Protein AF-A0AAW7JNX8-F1 (afdb_monomer)

Secondary structure (DSSP, 8-state):
----------SSSSTTSSS--TT----SS--TT-B--HHHHHHHHHHHHHTTT-EEEE-S----SS--BHHHHHHHHHHHHHHHHHHHTTSEEEE----------SS--EEEEEEEEEEEEEEETTTEEEEEEEEEEEEEETTTTEEEEEEEEEEEEEEEESEEEEEEEEEEEEEEEETTEEEEEEEEEEEEEEEEE-TTT--EEEEEEEEEEEEEEE--

pLDDT: mean 78.1, std 19.03, range [31.61, 97.5]

Structure (mmCIF, N/CA/C/O backbone):
data_AF-A0AAW7JNX8-F1
#
_entry.id   AF-A0AAW7JNX8-F1
#
loop_
_atom_site.group_PDB
_atom_site.id
_atom_site.type_symbol
_atom_site.label_atom_id
_atom_site.label_alt_id
_atom_site.label_comp_id
_atom_site.label_asym_id
_atom_site.label_entity_id
_atom_site.label_seq_id
_atom_site.pdbx_PDB_ins_code
_atom_site.Cartn_x
_atom_site.Cartn_y
_atom_site.Cartn_z
_atom_site.occupancy
_atom_site.B_iso_or_equiv
_atom_site.auth_seq_id
_atom_site.auth_comp_id
_atom_site.auth_asym_id
_atom_site.auth_atom_id
_atom_site.pdbx_PDB_model_num
ATOM 1 N N . MET A 1 1 ? -28.116 1.506 -47.264 1.00 37.03 1 MET A N 1
ATOM 2 C CA . MET A 1 1 ? -27.759 0.153 -46.790 1.00 37.03 1 MET A CA 1
ATOM 3 C C . MET A 1 1 ? -27.432 0.252 -45.305 1.00 37.03 1 MET A C 1
ATOM 5 O O . MET A 1 1 ? -26.468 0.904 -44.935 1.00 37.03 1 MET A O 1
ATOM 9 N N . MET A 1 2 ? -28.329 -0.255 -44.459 1.00 32.03 2 MET A N 1
ATOM 10 C CA . MET A 1 2 ? -28.175 -0.306 -43.003 1.00 32.03 2 MET A CA 1
ATOM 11 C C . MET A 1 2 ? -27.232 -1.449 -42.615 1.00 32.03 2 MET A C 1
ATOM 13 O O . MET A 1 2 ? -27.409 -2.562 -43.100 1.00 32.03 2 MET A O 1
ATOM 17 N N . LYS A 1 3 ? -26.372 -1.218 -41.622 1.00 31.61 3 LYS A N 1
ATOM 18 C CA . LYS A 1 3 ? -26.442 -1.967 -40.360 1.00 31.61 3 LYS A CA 1
ATOM 19 C C . LYS A 1 3 ? -25.817 -1.143 -39.239 1.00 31.61 3 LYS A C 1
ATOM 21 O O . LYS A 1 3 ? -24.637 -0.823 -39.246 1.00 31.61 3 LYS A O 1
ATOM 26 N N . ARG A 1 4 ? -26.685 -0.780 -38.297 1.00 40.91 4 ARG A N 1
ATOM 27 C CA . ARG A 1 4 ? -26.353 -0.289 -36.962 1.00 40.91 4 ARG A CA 1
ATOM 28 C C . ARG A 1 4 ? -25.758 -1.450 -36.169 1.00 40.91 4 ARG A C 1
ATOM 30 O O . ARG A 1 4 ? -26.337 -2.532 -36.214 1.00 40.91 4 ARG A O 1
ATOM 37 N N . ILE A 1 5 ? -24.746 -1.191 -35.348 1.00 37.44 5 ILE A N 1
ATOM 38 C CA . ILE A 1 5 ? -24.629 -1.848 -34.045 1.00 37.44 5 ILE A CA 1
ATOM 39 C C . ILE A 1 5 ? -24.459 -0.740 -33.012 1.00 37.44 5 ILE A C 1
ATOM 41 O O . ILE A 1 5 ? -23.570 0.101 -33.097 1.00 37.44 5 ILE A O 1
ATOM 45 N N . ARG A 1 6 ? -25.433 -0.713 -32.107 1.00 36.47 6 ARG A N 1
ATOM 46 C CA . ARG A 1 6 ? -25.516 0.126 -30.921 1.00 36.47 6 ARG A CA 1
ATOM 47 C C . ARG A 1 6 ? -24.607 -0.491 -29.861 1.00 36.47 6 ARG A C 1
ATOM 49 O O . ARG A 1 6 ? -24.752 -1.679 -29.599 1.00 36.47 6 ARG A O 1
ATOM 56 N N . ILE A 1 7 ? -23.774 0.306 -29.202 1.00 39.72 7 ILE A N 1
ATOM 57 C CA . ILE A 1 7 ? -23.403 0.032 -27.811 1.00 39.72 7 ILE A CA 1
ATOM 58 C C . ILE A 1 7 ? -23.886 1.2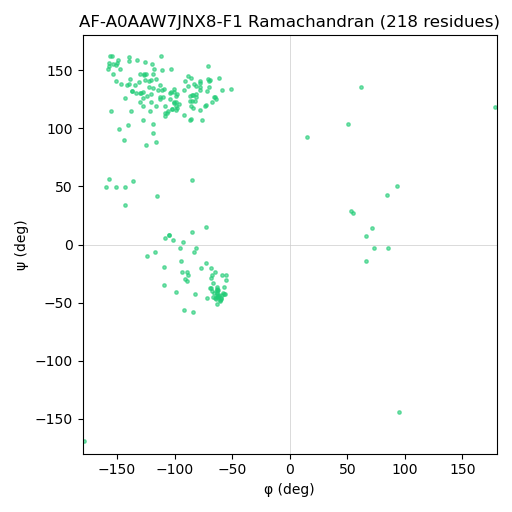39 -27.022 1.00 39.72 7 ILE A C 1
ATOM 60 O O . ILE A 1 7 ? -23.315 2.324 -27.044 1.00 39.72 7 ILE A O 1
ATOM 64 N N . THR A 1 8 ? -25.071 1.052 -26.465 1.00 36.12 8 THR A N 1
ATOM 65 C CA . THR A 1 8 ? -25.771 1.982 -25.597 1.00 36.12 8 THR A CA 1
ATOM 66 C C . THR A 1 8 ? -25.378 1.629 -24.167 1.00 36.12 8 THR A C 1
ATOM 68 O O . THR A 1 8 ? -25.427 0.460 -23.812 1.00 36.12 8 THR A O 1
ATOM 71 N N . ALA A 1 9 ? -25.020 2.653 -23.393 1.00 43.84 9 ALA A N 1
ATOM 72 C CA . ALA A 1 9 ? -25.189 2.757 -21.944 1.00 43.84 9 ALA A CA 1
ATOM 73 C C . ALA A 1 9 ? -24.694 1.600 -21.055 1.00 43.84 9 ALA A C 1
ATOM 75 O O . ALA A 1 9 ? -25.413 0.633 -20.828 1.00 43.84 9 ALA A O 1
ATO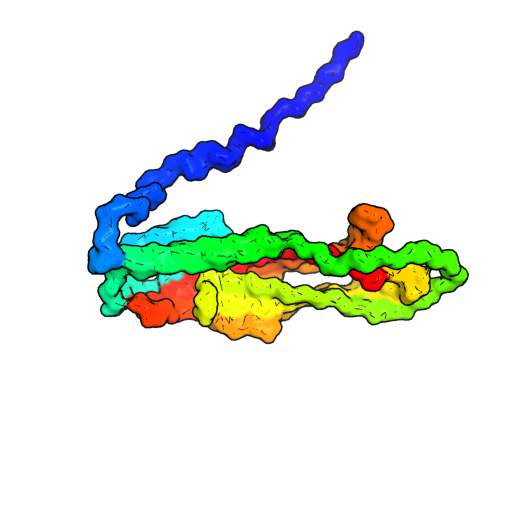M 76 N N . LEU A 1 10 ? -23.546 1.808 -20.400 1.00 38.56 10 LEU A N 1
ATOM 77 C CA . LEU A 1 10 ? -23.328 1.306 -19.038 1.00 38.56 10 LEU A CA 1
ATOM 78 C C . LEU A 1 10 ? -22.230 2.108 -18.311 1.00 38.56 10 LEU A C 1
ATOM 80 O O . LEU A 1 10 ? -21.223 1.554 -17.896 1.00 38.56 10 LEU A O 1
ATOM 84 N N . PHE A 1 11 ? -22.377 3.432 -18.197 1.00 35.62 11 PHE A N 1
ATOM 85 C CA . PHE A 1 11 ? -21.473 4.235 -17.351 1.00 35.62 11 PHE A CA 1
ATOM 86 C C . PHE A 1 11 ? -22.189 5.388 -16.632 1.00 35.62 11 PHE A C 1
ATOM 88 O O . PHE A 1 11 ? -21.640 6.462 -16.420 1.00 35.62 11 PHE A O 1
ATOM 95 N N . THR A 1 12 ? -23.450 5.162 -16.261 1.00 43.72 12 THR A N 1
ATOM 96 C CA . THR A 1 12 ? -24.272 6.106 -15.486 1.00 43.72 12 THR A CA 1
ATOM 97 C C . THR A 1 12 ? -25.166 5.364 -14.491 1.00 43.72 12 THR A C 1
ATOM 99 O O . THR A 1 12 ? -26.374 5.583 -14.474 1.00 43.72 12 THR A O 1
ATOM 102 N N . LEU A 1 13 ? -24.607 4.445 -13.690 1.00 36.62 13 LEU A N 1
ATOM 103 C CA . LEU A 1 13 ? -25.336 3.870 -12.548 1.00 36.62 13 LEU A CA 1
ATOM 104 C C . LEU A 1 13 ? -24.437 3.240 -11.460 1.00 36.62 13 LEU A C 1
ATOM 106 O O . LEU A 1 13 ? -24.674 2.115 -11.042 1.00 36.62 13 LEU A O 1
ATOM 110 N N . ILE A 1 14 ? -23.402 3.944 -10.990 1.00 37.81 14 ILE A N 1
ATOM 111 C CA . ILE A 1 14 ? -22.770 3.630 -9.682 1.00 37.81 14 ILE A CA 1
ATOM 112 C C . ILE A 1 14 ? -22.753 4.860 -8.747 1.00 37.81 14 ILE A C 1
ATOM 114 O O . ILE A 1 14 ? -22.575 4.731 -7.543 1.00 37.81 14 ILE A O 1
ATOM 118 N N . VAL A 1 15 ? -23.092 6.056 -9.243 1.00 38.97 15 VAL A N 1
ATOM 119 C CA . VAL A 1 15 ? -23.190 7.275 -8.410 1.00 38.97 15 VAL A CA 1
ATOM 120 C C . VAL A 1 15 ? -24.547 7.393 -7.683 1.00 38.97 15 VAL A C 1
ATOM 122 O O . VAL A 1 15 ? -24.714 8.240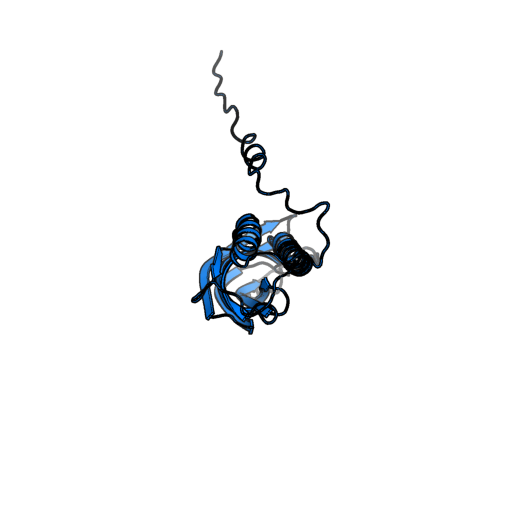 -6.814 1.00 38.97 15 VAL A O 1
ATOM 125 N N . SER A 1 16 ? -25.519 6.513 -7.960 1.00 34.28 16 SER A N 1
ATOM 126 C CA . SER A 1 16 ? -26.872 6.587 -7.372 1.00 34.28 16 SER A CA 1
ATOM 127 C C . SER A 1 16 ? -27.174 5.561 -6.270 1.00 34.28 16 SER A C 1
ATOM 129 O O . SER A 1 16 ? -28.312 5.504 -5.820 1.00 34.28 16 SER A O 1
ATOM 131 N N . CYS A 1 17 ? -26.186 4.796 -5.789 1.00 35.44 17 CYS A N 1
ATOM 132 C CA . CYS A 1 17 ? -26.354 3.904 -4.624 1.00 35.44 17 CYS A CA 1
ATOM 133 C C . CYS A 1 17 ? -25.631 4.388 -3.351 1.00 35.44 17 CYS A C 1
ATOM 135 O O . CYS A 1 17 ? -25.655 3.693 -2.342 1.00 35.44 17 CYS A O 1
ATOM 137 N N . LEU A 1 18 ? -25.029 5.585 -3.364 1.00 36.31 18 LEU A N 1
ATOM 138 C CA . LEU A 1 18 ? -24.446 6.221 -2.168 1.00 36.31 18 LEU A CA 1
ATOM 139 C C . LEU A 1 18 ? -25.420 7.155 -1.430 1.00 36.31 18 LEU A C 1
ATOM 141 O O . LEU A 1 18 ? -25.065 7.755 -0.419 1.00 36.31 18 LEU A O 1
ATOM 145 N N . LEU A 1 19 ? -26.659 7.262 -1.905 1.00 38.97 19 LEU A N 1
ATOM 146 C CA . LEU A 1 19 ? -27.736 7.972 -1.225 1.00 38.97 19 LEU A CA 1
ATOM 147 C C . LEU A 1 19 ? -28.717 6.901 -0.738 1.00 38.97 19 LEU A C 1
ATOM 149 O O . LEU A 1 19 ? -29.136 6.080 -1.544 1.00 38.97 19 LEU A O 1
ATOM 153 N N . PHE A 1 20 ? -29.047 6.907 0.556 1.00 39.50 20 PHE A N 1
ATOM 154 C CA . PHE A 1 20 ? -29.818 5.898 1.315 1.00 39.50 20 PHE A CA 1
ATOM 155 C C . PHE A 1 20 ? -29.014 4.799 2.035 1.00 39.50 20 PHE A C 1
ATOM 157 O O . PHE A 1 20 ? -29.378 3.629 2.017 1.00 39.50 20 PHE A O 1
ATOM 164 N N . ASN A 1 21 ? -28.001 5.201 2.808 1.00 33.47 21 ASN A N 1
ATOM 165 C CA . ASN A 1 21 ? -27.834 4.633 4.149 1.00 33.47 21 ASN A CA 1
ATOM 166 C C . ASN A 1 21 ? -28.263 5.707 5.165 1.00 33.47 21 ASN A C 1
ATOM 168 O O . ASN A 1 21 ? -27.598 6.741 5.243 1.00 33.47 21 ASN A O 1
ATOM 172 N N . PRO A 1 22 ? -29.339 5.514 5.950 1.00 35.34 22 PRO A N 1
ATOM 173 C CA . PRO A 1 22 ? -29.830 6.520 6.896 1.00 35.34 22 PRO A CA 1
ATOM 174 C C . PRO A 1 22 ? -28.945 6.696 8.147 1.00 35.34 22 PRO A C 1
ATOM 176 O O . PRO A 1 22 ? -29.372 7.324 9.105 1.00 35.34 22 PRO A O 1
ATOM 179 N N . HIS A 1 23 ? -27.705 6.200 8.152 1.00 42.03 23 HIS A N 1
ATOM 180 C CA . HIS A 1 23 ? -26.782 6.357 9.285 1.00 42.03 23 HIS A CA 1
ATOM 181 C C . HIS A 1 23 ? -25.823 7.551 9.131 1.00 42.03 23 HIS A C 1
ATOM 183 O O . HIS A 1 23 ? -25.073 7.866 10.050 1.00 42.03 23 HIS A O 1
ATOM 189 N N . ALA A 1 24 ? -25.871 8.274 8.006 1.00 39.38 24 ALA A N 1
ATOM 190 C CA . ALA A 1 24 ? -25.141 9.530 7.821 1.00 39.38 24 ALA A CA 1
ATOM 191 C C . ALA A 1 24 ? -25.932 10.732 8.378 1.00 39.38 24 ALA A C 1
ATOM 193 O O . ALA A 1 24 ? -26.228 11.679 7.656 1.00 39.38 24 ALA A O 1
ATOM 194 N N . ALA A 1 25 ? -26.307 10.671 9.656 1.00 37.41 25 ALA A N 1
ATOM 195 C CA . ALA A 1 25 ? -26.907 11.789 10.383 1.00 37.41 25 ALA A CA 1
ATOM 196 C C . ALA A 1 25 ? -26.578 11.710 11.885 1.00 37.41 25 ALA A C 1
ATOM 198 O O . ALA A 1 25 ? -27.463 11.787 12.728 1.00 37.41 25 ALA A O 1
ATOM 199 N N . PHE A 1 26 ? -25.303 11.524 12.237 1.00 46.53 26 PHE A N 1
ATOM 200 C CA . PHE A 1 26 ? -24.840 11.686 13.626 1.00 46.53 26 PHE A CA 1
ATOM 201 C C . PHE A 1 26 ? -24.132 13.025 13.884 1.00 46.53 26 PHE A C 1
ATOM 203 O O . PHE A 1 26 ? -23.694 13.279 15.001 1.00 46.53 26 PHE A O 1
ATOM 210 N N . ALA A 1 27 ? -24.075 13.913 12.888 1.00 42.97 27 ALA A N 1
ATOM 211 C CA . ALA A 1 27 ? -23.403 15.203 12.993 1.00 42.97 27 ALA A CA 1
ATOM 212 C C . ALA A 1 27 ? -24.349 16.359 12.631 1.00 42.97 27 ALA A C 1
ATOM 214 O O . ALA A 1 27 ? -24.390 16.774 11.483 1.00 42.97 27 ALA A O 1
ATOM 215 N N . GLU A 1 28 ? -25.123 16.833 13.610 1.00 44.38 28 GLU A N 1
ATOM 216 C CA . GLU A 1 28 ? -25.460 18.253 13.838 1.00 44.38 28 GLU A CA 1
ATOM 217 C C . GLU A 1 28 ? -26.409 18.329 15.054 1.00 44.38 28 GLU A C 1
ATOM 219 O O . GLU A 1 28 ? -27.503 17.776 15.014 1.00 44.38 28 GLU A O 1
ATOM 224 N N . ASN A 1 29 ? -26.009 19.010 16.137 1.00 47.44 29 ASN A N 1
ATOM 225 C CA . ASN A 1 29 ? -26.756 19.222 17.402 1.00 47.44 29 ASN A CA 1
ATOM 226 C C . ASN A 1 29 ? -26.699 18.142 18.504 1.00 47.44 29 ASN A C 1
ATOM 228 O O . ASN A 1 29 ? -27.700 17.896 19.179 1.00 47.44 29 ASN A O 1
ATOM 232 N N . ARG A 1 30 ? -25.533 17.557 18.799 1.00 55.44 30 ARG A N 1
ATOM 233 C CA . ARG A 1 30 ? -25.282 17.016 20.151 1.00 55.44 30 ARG A CA 1
ATOM 234 C C . ARG A 1 30 ? -24.072 17.699 20.766 1.00 55.44 30 ARG A C 1
ATOM 236 O O . ARG A 1 30 ? -23.113 17.987 20.060 1.00 55.44 30 ARG A O 1
ATOM 243 N N . ASP A 1 31 ? -24.155 17.968 22.066 1.00 71.56 31 ASP A N 1
ATOM 244 C CA . ASP A 1 31 ? -23.039 18.499 22.847 1.00 71.56 31 ASP A CA 1
ATOM 245 C C . ASP A 1 31 ? -21.856 17.522 22.755 1.00 71.56 31 ASP A C 1
ATOM 247 O O . ASP A 1 31 ? -22.049 16.312 22.909 1.00 71.56 31 ASP A O 1
ATOM 251 N N . GLU A 1 32 ? -20.651 18.028 22.486 1.00 72.50 32 GLU A N 1
ATOM 252 C CA . GLU A 1 32 ? -19.445 17.217 22.267 1.00 72.50 32 GLU A CA 1
ATOM 253 C C . GLU A 1 32 ? -19.122 16.331 23.472 1.00 72.50 32 GLU A C 1
ATOM 255 O O . GLU A 1 32 ? -18.542 15.264 23.303 1.00 72.50 32 GLU A O 1
ATOM 260 N N . GLN A 1 33 ? -19.551 16.741 24.668 1.00 77.56 33 GLN A N 1
ATOM 261 C CA . GLN A 1 33 ? -19.367 16.017 25.928 1.00 77.56 33 GLN A CA 1
ATOM 262 C C . GLN A 1 33 ? -20.398 14.901 26.157 1.00 77.56 33 GLN A C 1
ATOM 264 O O . GLN A 1 33 ? -20.331 14.188 27.160 1.00 77.56 33 GLN A O 1
ATOM 269 N N . THR A 1 34 ? -21.374 14.738 25.258 1.00 83.19 34 THR A N 1
ATOM 270 C CA . THR A 1 34 ? -22.394 13.692 25.384 1.00 83.19 34 THR A CA 1
ATOM 271 C C . THR A 1 34 ? -21.734 12.324 25.289 1.00 83.19 34 THR A C 1
ATOM 273 O O . THR A 1 34 ? -21.062 12.029 24.301 1.00 83.19 34 THR A O 1
ATOM 276 N N . TYR A 1 35 ? -21.958 11.477 26.294 1.00 84.56 35 TYR A N 1
ATOM 277 C CA . TYR A 1 35 ? -21.463 10.107 26.275 1.00 84.56 35 TYR A CA 1
ATOM 278 C C . TYR A 1 35 ? -22.203 9.261 25.237 1.00 84.56 35 TYR A C 1
ATOM 280 O O . TYR A 1 35 ? -23.424 9.363 25.091 1.00 84.56 35 TYR A O 1
ATOM 288 N N . ILE A 1 36 ? -21.456 8.406 24.550 1.00 83.62 36 ILE A N 1
ATOM 289 C CA . ILE A 1 36 ? -21.967 7.430 23.587 1.00 83.62 36 ILE A CA 1
ATOM 290 C C . ILE A 1 36 ? -21.599 6.019 24.033 1.00 83.62 36 ILE A C 1
ATOM 292 O O . ILE A 1 36 ? -20.644 5.822 24.788 1.00 83.62 36 ILE A O 1
ATOM 296 N N . SER A 1 37 ? -22.375 5.033 23.585 1.00 84.81 37 SER A N 1
ATOM 297 C CA . SER A 1 37 ? -22.047 3.634 23.841 1.00 84.81 37 SER A CA 1
ATOM 298 C C . SER A 1 37 ? -20.830 3.208 23.014 1.00 84.81 37 SER A C 1
ATOM 300 O O . SER A 1 37 ? -20.558 3.761 21.944 1.00 84.81 37 SER A O 1
ATOM 302 N N . THR A 1 38 ? -20.091 2.205 23.494 1.00 83.44 38 THR A N 1
ATOM 303 C CA . THR A 1 38 ? -18.955 1.652 22.747 1.00 83.44 38 THR A CA 1
ATOM 304 C C . THR A 1 38 ? -19.394 1.027 21.426 1.00 83.44 38 THR A C 1
ATOM 306 O O . THR A 1 38 ? -18.711 1.211 20.423 1.00 83.44 38 THR A O 1
ATOM 309 N N . SER A 1 39 ? -20.562 0.381 21.385 1.00 84.06 39 SER A N 1
ATOM 310 C CA . SER A 1 39 ? -21.120 -0.167 20.145 1.00 84.06 39 SER A CA 1
ATOM 311 C C . SER A 1 39 ? -21.407 0.920 19.108 1.00 84.06 39 SER A C 1
ATOM 313 O O . SER A 1 39 ? -20.991 0.775 17.964 1.00 84.06 39 SER A O 1
ATOM 315 N N . ASP A 1 40 ? -22.026 2.040 19.506 1.00 84.25 40 ASP A N 1
ATOM 316 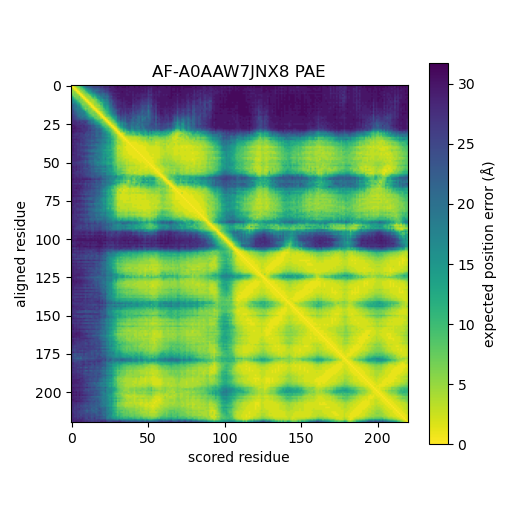C CA . ASP A 1 40 ? -22.323 3.139 18.572 1.00 84.25 40 ASP A CA 1
ATOM 317 C C . ASP A 1 40 ? -21.036 3.746 17.995 1.00 84.25 40 ASP A C 1
ATOM 319 O O . ASP A 1 40 ? -20.971 4.085 16.812 1.00 84.25 40 ASP A O 1
ATOM 323 N N . TYR A 1 41 ? -19.997 3.868 18.830 1.00 84.81 41 TYR A N 1
ATOM 324 C CA . TYR A 1 41 ? -18.680 4.325 18.395 1.00 84.81 41 TYR A CA 1
ATOM 325 C C . TYR A 1 41 ? -18.060 3.360 17.374 1.00 84.81 41 TYR A C 1
ATOM 327 O O . TYR A 1 41 ? -17.647 3.794 16.296 1.00 84.81 41 TYR A O 1
ATOM 335 N N . ILE A 1 42 ? -18.025 2.059 17.685 1.00 85.31 42 ILE A N 1
ATOM 336 C CA . ILE A 1 42 ? -17.448 1.028 16.809 1.00 85.31 42 ILE A CA 1
ATOM 337 C C . ILE A 1 42 ? -18.180 0.994 15.469 1.00 85.31 42 ILE A C 1
ATOM 339 O O . ILE A 1 42 ? -17.531 0.987 14.422 1.00 85.31 4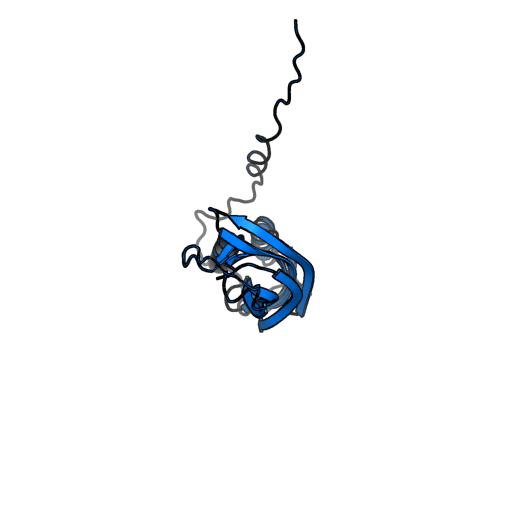2 ILE A O 1
ATOM 343 N N . ASP A 1 43 ? -19.511 1.024 15.479 1.00 86.81 43 ASP A N 1
ATOM 344 C CA . ASP A 1 43 ? -20.317 0.993 14.261 1.00 86.81 43 ASP A CA 1
ATOM 345 C C . ASP A 1 43 ? -20.058 2.223 13.387 1.00 86.81 43 ASP A C 1
ATOM 347 O O . ASP A 1 43 ? -19.895 2.103 12.169 1.00 86.81 43 ASP A O 1
ATOM 351 N N . ALA A 1 44 ? -19.976 3.412 13.985 1.00 86.00 44 ALA A N 1
ATOM 352 C CA . ALA A 1 44 ? -19.701 4.644 13.255 1.00 86.00 44 ALA A CA 1
ATOM 353 C C . ALA A 1 44 ? -18.296 4.643 12.626 1.00 86.00 44 ALA A C 1
ATOM 355 O O . ALA A 1 44 ? -18.160 4.943 11.437 1.00 86.00 44 ALA A O 1
ATOM 356 N N . VAL A 1 45 ? -17.272 4.244 13.385 1.00 86.56 45 VAL A N 1
ATOM 357 C CA . VAL A 1 45 ? -15.883 4.149 12.907 1.00 86.56 45 VAL A CA 1
ATOM 358 C C . VAL A 1 45 ? -15.749 3.094 11.806 1.00 86.56 45 VAL A C 1
ATOM 360 O O . VAL A 1 45 ? -15.215 3.380 10.733 1.00 86.56 45 VAL A O 1
ATOM 363 N N . THR A 1 46 ? -16.314 1.903 12.014 1.00 86.44 46 THR A N 1
ATOM 364 C CA . THR A 1 46 ? -16.312 0.812 11.025 1.00 86.44 46 THR A CA 1
ATOM 365 C C . THR A 1 46 ? -16.981 1.245 9.722 1.00 86.44 46 THR A C 1
ATOM 367 O O . THR A 1 46 ? -16.482 0.967 8.630 1.00 86.44 46 THR A O 1
ATOM 370 N N . ASN A 1 47 ? -18.116 1.941 9.812 1.00 86.31 47 ASN A N 1
ATOM 371 C CA . ASN A 1 47 ? -18.830 2.431 8.638 1.00 86.31 47 ASN A CA 1
ATOM 372 C C . ASN A 1 47 ? -18.053 3.510 7.881 1.00 86.31 47 ASN A C 1
ATOM 374 O O . ASN A 1 47 ? -18.159 3.567 6.655 1.00 86.31 47 ASN A O 1
ATOM 378 N N . GLU A 1 48 ? -17.280 4.349 8.571 1.00 86.44 48 GLU A N 1
ATOM 379 C CA . GLU A 1 48 ? -16.445 5.349 7.912 1.00 86.44 48 GLU A CA 1
ATOM 380 C C . GLU A 1 48 ? -15.251 4.692 7.202 1.00 86.44 48 GLU A C 1
ATOM 382 O O . GLU A 1 48 ? -15.052 4.953 6.017 1.00 86.44 48 GLU A O 1
ATOM 387 N N . TYR A 1 49 ? -14.534 3.764 7.848 1.00 84.31 49 TYR A N 1
ATOM 388 C CA . TYR A 1 49 ? -13.439 3.007 7.218 1.00 84.31 49 TYR A CA 1
ATOM 389 C C . TYR A 1 49 ? -13.882 2.226 5.976 1.00 84.31 49 TYR A C 1
ATOM 391 O O . TYR A 1 49 ? -13.216 2.273 4.937 1.00 84.31 49 TYR A O 1
ATOM 399 N N . LYS A 1 50 ? -15.060 1.587 6.038 1.00 85.12 50 LYS A N 1
ATOM 400 C CA . LYS A 1 50 ? -15.646 0.857 4.902 1.00 85.12 50 LYS A CA 1
ATOM 401 C C . LYS A 1 50 ? -15.799 1.719 3.648 1.00 85.12 50 LYS A C 1
ATOM 403 O O . LYS A 1 50 ? -15.692 1.192 2.543 1.00 85.12 50 LYS A O 1
ATOM 408 N N . ARG A 1 51 ? -16.022 3.034 3.778 1.00 82.88 51 ARG A N 1
ATOM 409 C CA . ARG A 1 51 ? -16.134 3.945 2.617 1.00 82.88 51 ARG A CA 1
ATOM 410 C C . ARG A 1 51 ? -14.839 4.056 1.822 1.00 82.88 51 ARG A C 1
ATOM 412 O O . ARG A 1 51 ? -14.890 4.389 0.642 1.00 82.88 51 ARG A O 1
ATOM 419 N N . PHE A 1 52 ? -13.710 3.769 2.457 1.00 78.62 52 PHE A N 1
ATOM 420 C CA . PHE A 1 52 ? -12.379 3.833 1.863 1.00 78.62 52 PHE A CA 1
ATOM 421 C C . PHE A 1 52 ? -11.813 2.443 1.542 1.00 78.62 52 PHE A C 1
ATOM 423 O O . PHE A 1 52 ? -10.650 2.324 1.174 1.00 78.62 52 PHE A O 1
ATOM 430 N N . GLY A 1 53 ? -12.630 1.389 1.666 1.00 80.12 53 GLY A N 1
ATOM 431 C CA . GLY A 1 53 ? -12.206 0.009 1.432 1.00 80.12 53 GLY A CA 1
ATOM 432 C C . GLY A 1 53 ? -11.279 -0.550 2.513 1.00 80.12 53 GLY A C 1
ATOM 433 O O . GLY A 1 53 ? -10.648 -1.575 2.279 1.00 80.12 53 GLY A O 1
ATOM 434 N N . ILE A 1 54 ? -11.186 0.113 3.671 1.00 83.25 54 ILE A N 1
ATOM 435 C CA . ILE A 1 54 ? -10.433 -0.378 4.827 1.00 83.25 54 ILE A CA 1
ATOM 436 C C . ILE A 1 54 ? -11.356 -1.287 5.635 1.00 83.25 54 ILE A C 1
ATOM 438 O O . ILE A 1 54 ? -12.444 -0.874 6.052 1.00 83.25 54 ILE A O 1
ATOM 442 N N . GLU A 1 55 ? -10.929 -2.527 5.851 1.00 84.50 55 GLU A N 1
ATOM 443 C CA . GLU A 1 55 ? -11.610 -3.432 6.776 1.00 84.50 55 GLU A CA 1
ATOM 444 C C . GLU A 1 55 ? -11.152 -3.102 8.195 1.00 84.50 55 GLU A C 1
ATOM 446 O O . GLU A 1 55 ? -9.956 -2.980 8.444 1.00 84.50 55 GLU A O 1
ATOM 451 N N . PHE A 1 56 ? -12.103 -2.915 9.108 1.00 86.06 56 PHE A N 1
ATOM 452 C CA . PHE A 1 56 ? -11.850 -2.559 10.501 1.00 86.06 56 PHE A CA 1
ATOM 453 C C . PHE A 1 56 ? -12.625 -3.507 11.408 1.00 86.06 56 PHE A C 1
ATOM 455 O O . PHE A 1 56 ? -13.830 -3.702 11.221 1.00 86.06 56 PHE A O 1
ATOM 462 N N . GLU A 1 57 ? -11.937 -4.070 12.394 1.00 86.69 57 GLU A N 1
ATOM 463 C CA . GLU A 1 57 ? -12.502 -4.998 13.365 1.00 86.69 57 GLU A CA 1
ATOM 464 C C . GLU A 1 57 ? -11.953 -4.710 14.766 1.00 86.69 57 GLU A C 1
ATOM 466 O O . GLU A 1 57 ? -10.758 -4.481 14.953 1.00 86.69 57 GLU A O 1
ATOM 471 N N . VAL A 1 58 ? -12.821 -4.752 15.777 1.00 83.19 58 VAL A N 1
ATOM 472 C CA . VAL A 1 58 ? -12.395 -4.736 17.182 1.00 83.19 58 VAL A CA 1
ATOM 473 C C . VAL A 1 58 ? -12.074 -6.160 17.610 1.00 83.19 58 VAL A C 1
ATOM 475 O O . VAL A 1 58 ? -12.917 -7.049 17.517 1.00 83.19 58 VAL A O 1
ATOM 478 N N . VAL A 1 59 ? -10.854 -6.369 18.097 1.00 83.00 59 VAL A N 1
ATOM 479 C CA . VAL A 1 59 ? -10.347 -7.679 18.501 1.00 83.00 59 VAL A CA 1
ATOM 480 C C . VAL A 1 59 ? -10.458 -7.828 20.015 1.00 83.00 59 VAL A C 1
ATOM 482 O O . VAL A 1 59 ? -9.792 -7.111 20.760 1.00 83.00 59 VAL A O 1
ATOM 485 N N . GLY A 1 60 ? -11.222 -8.824 20.465 1.00 75.56 60 GLY A N 1
ATOM 486 C CA . GLY A 1 60 ? -11.406 -9.128 21.887 1.00 7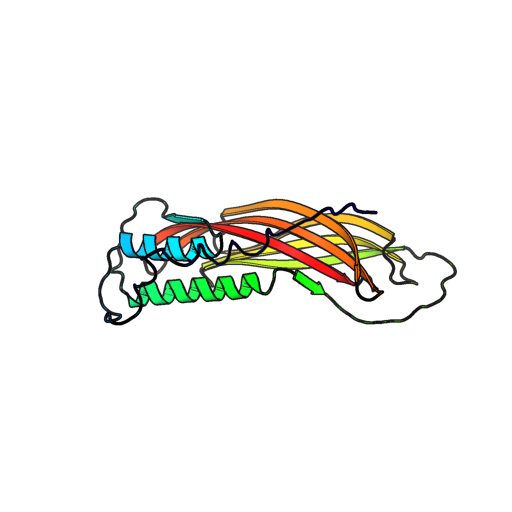5.56 60 GLY A CA 1
ATOM 487 C C . GLY A 1 60 ? -12.656 -8.475 22.474 1.00 75.56 60 GLY A C 1
ATOM 488 O O . GLY A 1 60 ? -13.686 -8.404 21.802 1.00 75.56 60 GLY A O 1
ATOM 489 N N . ASP A 1 61 ? -12.573 -8.043 23.733 1.00 69.12 61 ASP A N 1
ATOM 490 C CA . ASP A 1 61 ? -13.705 -7.439 24.436 1.00 69.12 61 ASP A CA 1
ATOM 491 C C . ASP A 1 61 ? -14.103 -6.112 23.776 1.00 69.12 61 ASP A C 1
ATOM 493 O O . ASP A 1 61 ? -13.285 -5.216 23.570 1.00 69.12 61 ASP A O 1
ATOM 497 N N . GLN A 1 62 ? -15.387 -5.995 23.429 1.00 68.50 62 GLN A N 1
ATOM 498 C CA . GLN A 1 62 ? -15.954 -4.827 22.745 1.00 68.50 62 GLN A CA 1
ATOM 499 C C . GLN A 1 62 ? -16.365 -3.706 23.710 1.00 68.50 62 GLN A C 1
ATOM 501 O O . GLN A 1 62 ? -17.044 -2.763 23.305 1.00 68.50 62 GLN A O 1
ATOM 506 N N . GLU A 1 63 ? -15.975 -3.800 24.981 1.00 71.38 63 GLU A N 1
ATOM 507 C CA . GLU A 1 63 ? -16.219 -2.750 25.963 1.00 71.38 63 GLU A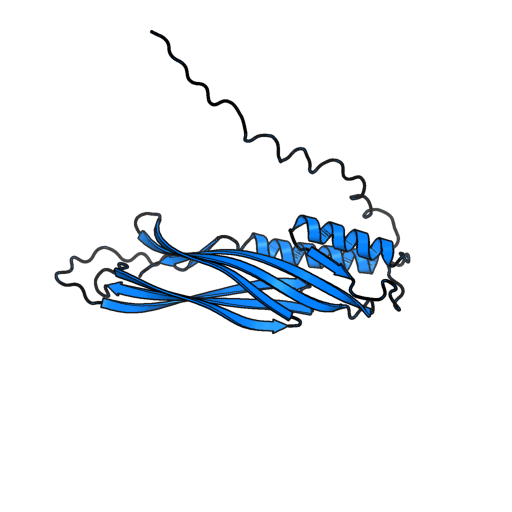 CA 1
ATOM 508 C C . GLU A 1 63 ? -14.977 -1.878 26.135 1.00 71.38 63 GLU A C 1
ATOM 510 O O . GLU A 1 63 ? -13.870 -2.355 26.371 1.00 71.38 63 GLU A O 1
ATOM 515 N N . SER A 1 64 ? -15.177 -0.568 26.002 1.00 71.19 64 SER A N 1
ATOM 516 C CA . SER A 1 64 ? -14.152 0.435 26.271 1.00 71.19 64 SER A CA 1
ATOM 517 C C . SER A 1 64 ? -14.145 0.734 27.764 1.00 71.19 64 SER A C 1
ATOM 519 O O . SER A 1 64 ? -15.177 1.093 28.329 1.00 71.19 64 SER A O 1
ATOM 521 N N . GLU A 1 65 ? -12.975 0.677 28.397 1.00 70.25 65 GLU A N 1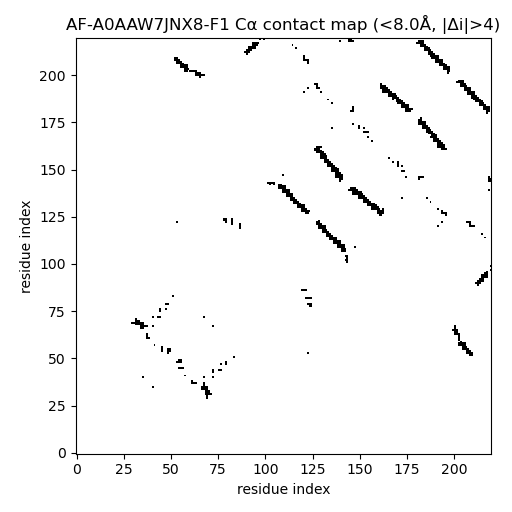
ATOM 522 C CA . GLU A 1 65 ? -12.809 1.123 29.788 1.00 70.25 65 GLU A CA 1
ATOM 523 C C . GLU A 1 65 ? -12.967 2.653 29.922 1.00 70.25 65 GLU A C 1
ATOM 525 O O . GLU A 1 65 ? -13.252 3.176 31.003 1.00 70.25 65 GLU A O 1
ATOM 530 N N . ALA A 1 66 ? -12.811 3.389 28.815 1.00 74.19 66 ALA A N 1
ATOM 531 C CA . ALA A 1 66 ? -12.978 4.834 28.757 1.00 74.19 66 ALA A CA 1
ATOM 532 C C . ALA A 1 66 ? -14.428 5.244 28.456 1.00 74.19 66 ALA A C 1
ATOM 534 O O . ALA A 1 66 ? -15.125 4.620 27.651 1.00 74.19 66 ALA A O 1
ATOM 535 N N . LYS A 1 67 ? -14.862 6.363 29.049 1.00 79.38 67 LYS A N 1
ATOM 536 C CA . LYS A 1 67 ? -16.135 7.003 28.703 1.00 79.38 67 LYS A CA 1
ATOM 537 C C . LYS A 1 67 ? -15.991 7.754 27.381 1.00 79.38 67 LYS A C 1
ATOM 539 O O . LYS A 1 67 ? -15.362 8.807 27.343 1.00 79.38 67 LYS A O 1
ATOM 544 N N . LEU A 1 68 ? -16.590 7.217 26.323 1.00 81.81 68 LEU A N 1
ATOM 545 C CA . LEU A 1 68 ? -16.513 7.781 24.977 1.00 81.81 68 LEU A CA 1
ATOM 546 C C . LEU A 1 68 ? -17.508 8.920 24.804 1.00 81.81 68 LEU A C 1
ATOM 548 O O . LEU A 1 68 ? -18.665 8.802 25.210 1.00 81.81 68 LEU A O 1
ATOM 552 N N . THR A 1 69 ? -17.066 10.003 24.174 1.00 84.62 69 THR A N 1
ATOM 553 C CA . THR A 1 69 ? -17.908 11.163 23.880 1.00 84.62 69 THR A CA 1
ATOM 554 C C . THR A 1 69 ? -18.159 11.323 22.381 1.00 84.62 69 THR A C 1
ATOM 556 O O . THR A 1 69 ? -17.425 10.791 21.545 1.00 84.62 69 THR A O 1
ATOM 559 N N . VAL A 1 70 ? -19.188 12.094 22.019 1.00 81.50 70 VAL A N 1
ATOM 560 C CA . VAL A 1 70 ? -19.439 12.495 20.623 1.00 81.50 70 VAL A CA 1
ATOM 561 C C . VAL A 1 70 ? -18.229 13.236 20.034 1.00 81.50 70 VAL A C 1
ATOM 563 O O . VAL A 1 70 ? -17.899 13.038 18.865 1.00 81.50 70 VAL A O 1
ATOM 566 N N . GLY A 1 71 ? -17.532 14.049 20.834 1.00 82.19 71 GLY A N 1
ATOM 567 C CA . GLY A 1 71 ? -16.315 14.742 20.410 1.00 82.19 71 GLY A CA 1
ATOM 568 C C . GLY A 1 71 ? -15.179 13.788 20.029 1.00 82.19 71 GLY A C 1
ATOM 569 O O . GLY A 1 71 ? -14.490 14.020 19.034 1.00 82.19 71 GLY A O 1
ATOM 570 N N . ASP A 1 72 ? -15.007 12.690 20.770 1.00 81.81 72 ASP A N 1
ATOM 571 C CA . ASP A 1 72 ? -13.986 11.681 20.459 1.00 81.81 72 ASP A CA 1
ATOM 572 C C . ASP A 1 72 ? -14.300 10.935 19.162 1.00 81.81 72 ASP A C 1
ATOM 574 O O . ASP A 1 72 ? -13.406 10.736 18.339 1.00 81.81 72 ASP A O 1
ATOM 578 N N . LEU A 1 73 ? -15.574 10.601 18.933 1.00 83.94 73 LEU A N 1
ATOM 579 C CA . LEU A 1 73 ? -16.019 10.005 17.674 1.00 83.94 73 LEU A CA 1
ATOM 580 C C . LEU A 1 73 ? -15.762 10.932 16.479 1.00 83.94 73 LEU A C 1
ATOM 582 O O . LEU A 1 73 ? -15.214 10.501 15.466 1.00 83.94 73 LEU A O 1
ATOM 586 N N . ASN A 1 74 ? -16.135 12.207 16.594 1.00 84.88 74 ASN A N 1
ATOM 587 C CA . ASN A 1 74 ? -15.954 13.174 15.511 1.00 84.88 74 ASN A CA 1
ATOM 588 C C . ASN A 1 74 ? -14.474 13.382 15.170 1.00 84.88 74 ASN A C 1
ATOM 590 O O . ASN A 1 74 ? -14.122 13.486 13.995 1.00 84.88 74 ASN A O 1
ATOM 594 N N . ARG A 1 75 ? -13.605 13.411 16.188 1.00 83.25 75 ARG A N 1
ATOM 595 C CA . ARG A 1 75 ? -12.155 13.516 15.994 1.00 83.25 75 ARG A CA 1
ATOM 596 C C . ARG A 1 75 ? -11.605 12.307 15.243 1.00 83.25 75 ARG A C 1
ATOM 598 O O . ARG A 1 75 ? -10.835 12.496 14.306 1.00 83.25 75 ARG A O 1
ATOM 605 N N . GLU A 1 76 ? -12.020 11.102 15.627 1.00 83.94 76 GLU A N 1
ATOM 606 C CA . GLU A 1 76 ? -11.599 9.867 14.961 1.00 83.94 76 GLU A CA 1
ATOM 607 C C . GLU A 1 76 ? -12.029 9.864 13.490 1.00 83.94 76 GLU A C 1
ATOM 609 O O . GLU A 1 76 ? -11.212 9.670 12.592 1.00 83.94 76 GLU A O 1
ATOM 614 N N . ILE A 1 77 ? -13.299 10.180 13.223 1.00 86.00 77 ILE A N 1
ATOM 615 C CA . ILE A 1 77 ? -13.843 10.257 11.862 1.00 86.00 77 ILE A CA 1
ATOM 616 C C . ILE A 1 77 ? -13.056 11.252 11.000 1.00 86.00 77 ILE A C 1
ATOM 618 O O . ILE A 1 77 ? -12.762 10.961 9.839 1.00 86.00 77 ILE A O 1
ATOM 622 N N . GLU A 1 78 ? -12.693 12.417 11.539 1.00 85.06 78 GLU A N 1
ATOM 623 C CA . GLU A 1 78 ? -11.923 13.402 10.777 1.00 85.06 78 GLU A CA 1
ATOM 624 C C . GLU A 1 78 ? -10.494 12.922 10.487 1.00 85.06 78 GLU A C 1
ATOM 626 O O . GLU A 1 78 ? -9.996 13.108 9.377 1.00 85.06 78 GLU A O 1
ATOM 631 N N . GLN A 1 79 ? -9.852 12.229 11.433 1.00 82.69 79 GLN A N 1
ATOM 632 C CA . GLN A 1 79 ? -8.533 11.629 11.210 1.00 82.69 79 GLN A CA 1
ATOM 633 C C . GLN A 1 79 ? -8.564 10.552 10.119 1.00 82.69 79 GLN A C 1
ATOM 635 O O . GLN A 1 79 ? -7.683 10.535 9.255 1.00 82.69 79 GLN A O 1
ATOM 640 N N . ILE A 1 80 ? -9.596 9.702 10.113 1.00 83.69 80 ILE A N 1
ATOM 641 C CA . ILE A 1 80 ? -9.816 8.681 9.077 1.00 83.69 80 ILE A CA 1
ATOM 642 C C . ILE A 1 80 ? -9.964 9.340 7.705 1.00 83.69 80 ILE A C 1
ATOM 644 O O . ILE A 1 80 ? -9.340 8.920 6.726 1.00 83.69 80 ILE A O 1
ATOM 648 N N . ARG A 1 81 ? -10.777 10.398 7.625 1.00 84.12 81 ARG A N 1
ATOM 649 C CA . ARG A 1 81 ? -11.012 11.135 6.378 1.00 84.12 81 ARG A CA 1
ATOM 650 C C . ARG A 1 81 ? -9.743 11.777 5.847 1.00 84.12 81 ARG A C 1
ATOM 652 O O . ARG A 1 81 ? -9.492 11.687 4.647 1.00 84.12 81 ARG A O 1
ATOM 659 N N . GLU A 1 82 ? -8.949 12.403 6.708 1.00 80.94 82 GLU A N 1
ATOM 660 C CA . GLU A 1 82 ? -7.708 13.045 6.284 1.00 80.94 82 GLU A CA 1
ATOM 661 C C . GLU A 1 82 ? -6.682 12.014 5.799 1.00 80.94 82 GLU A C 1
ATOM 663 O O . GLU A 1 82 ? -6.137 12.167 4.706 1.00 80.94 82 GLU A O 1
ATOM 668 N N . ALA A 1 83 ? -6.496 10.908 6.529 1.00 74.44 83 ALA A N 1
ATOM 669 C CA . ALA A 1 83 ? -5.634 9.809 6.087 1.00 74.44 83 ALA A CA 1
ATOM 670 C C . ALA A 1 83 ? -6.059 9.268 4.711 1.00 74.44 83 ALA A C 1
ATOM 672 O O . ALA A 1 83 ? -5.228 9.055 3.825 1.00 74.44 83 ALA A O 1
ATOM 673 N N . SER A 1 84 ? -7.367 9.120 4.507 1.00 73.88 84 SER A N 1
ATOM 674 C CA . SER A 1 84 ? -7.931 8.606 3.260 1.00 73.88 84 SER A CA 1
ATOM 675 C C . SER A 1 84 ? -7.773 9.579 2.089 1.00 73.88 84 SER A C 1
ATOM 677 O O . SER A 1 84 ? -7.493 9.150 0.970 1.00 73.88 84 SER A O 1
ATOM 679 N N . ARG A 1 85 ? -7.900 10.895 2.319 1.00 74.69 85 ARG A N 1
ATOM 680 C CA . ARG A 1 85 ? -7.627 11.911 1.285 1.00 74.69 85 ARG A CA 1
ATOM 681 C C . ARG A 1 85 ? -6.176 11.861 0.821 1.00 74.69 85 ARG A C 1
ATOM 683 O O . ARG A 1 85 ? -5.932 11.909 -0.382 1.00 74.69 85 ARG A O 1
ATOM 690 N N . GLN A 1 86 ? -5.234 11.729 1.754 1.00 69.31 86 GLN A N 1
ATOM 691 C CA . GLN A 1 86 ? -3.810 11.620 1.427 1.00 69.31 86 GLN A CA 1
ATOM 692 C C . GLN A 1 86 ? -3.517 10.355 0.606 1.00 69.31 86 GLN A C 1
ATOM 694 O O . GLN A 1 86 ? -2.775 10.420 -0.371 1.00 69.31 86 GLN A O 1
ATOM 699 N N . ALA A 1 87 ? -4.154 9.227 0.937 1.00 67.69 87 ALA A N 1
ATOM 700 C CA . ALA A 1 87 ? -4.021 7.987 0.172 1.00 67.69 87 ALA A CA 1
ATOM 701 C C . ALA A 1 87 ? -4.616 8.093 -1.249 1.00 67.69 87 ALA A C 1
ATOM 703 O O . ALA A 1 87 ? -4.000 7.645 -2.214 1.00 67.69 87 ALA A O 1
ATOM 704 N N . ALA A 1 88 ? -5.785 8.725 -1.404 1.00 62.78 88 ALA A N 1
ATOM 705 C CA . ALA A 1 88 ? -6.460 8.869 -2.699 1.00 62.78 88 ALA A CA 1
ATOM 706 C C . ALA A 1 88 ? -5.727 9.802 -3.683 1.00 62.78 88 ALA A C 1
ATOM 708 O O . ALA A 1 88 ? -5.825 9.628 -4.896 1.00 62.78 88 ALA A O 1
ATOM 709 N N . LEU A 1 89 ? -4.988 10.796 -3.181 1.00 58.62 89 LEU A N 1
ATOM 710 C CA . LEU A 1 89 ? -4.173 11.686 -4.017 1.00 58.62 89 LEU A CA 1
ATOM 711 C C . LEU A 1 89 ? -2.912 11.001 -4.567 1.00 58.62 89 LEU A C 1
ATOM 713 O O . LEU A 1 89 ? -2.313 11.501 -5.515 1.00 58.62 89 LEU A O 1
ATOM 717 N N . ALA A 1 90 ? -2.533 9.856 -4.002 1.00 59.25 90 ALA A N 1
ATOM 718 C CA . ALA A 1 90 ? -1.285 9.161 -4.272 1.00 59.25 90 ALA A CA 1
ATOM 719 C C . ALA A 1 90 ? -1.521 7.793 -4.926 1.00 59.25 90 ALA A C 1
ATOM 721 O O . ALA A 1 90 ? -0.882 6.838 -4.521 1.00 59.25 90 ALA A O 1
ATOM 722 N N . THR A 1 91 ? -2.451 7.669 -5.886 1.00 68.94 91 THR A N 1
ATOM 723 C CA . THR A 1 91 ? -2.715 6.403 -6.622 1.00 68.94 91 THR A CA 1
ATOM 724 C C . THR A 1 91 ? -1.927 6.295 -7.934 1.00 68.94 91 THR A C 1
ATOM 726 O O . THR A 1 91 ? -1.688 5.201 -8.451 1.00 68.94 91 THR A O 1
ATOM 729 N N . VAL A 1 92 ? -1.526 7.435 -8.508 1.00 73.88 92 VAL A N 1
ATOM 730 C CA . VAL A 1 92 ? -0.660 7.487 -9.691 1.00 73.88 92 VAL A CA 1
ATOM 731 C C . VAL A 1 92 ? 0.375 8.582 -9.499 1.00 73.88 92 VAL A C 1
ATOM 733 O O . VAL A 1 92 ? 0.030 9.759 -9.484 1.00 73.88 92 VAL A O 1
ATOM 736 N N . ASP A 1 93 ? 1.641 8.189 -9.421 1.00 77.81 93 ASP A N 1
ATOM 737 C CA . ASP A 1 93 ? 2.766 9.119 -9.364 1.00 77.81 93 ASP A CA 1
ATOM 738 C C . ASP A 1 93 ? 3.567 9.099 -10.665 1.00 77.81 93 ASP A C 1
ATOM 740 O O . ASP A 1 93 ? 3.938 8.037 -11.171 1.00 77.81 93 ASP A O 1
ATOM 744 N N . ILE A 1 94 ? 3.885 10.288 -11.177 1.00 75.56 94 ILE A N 1
ATOM 745 C CA . ILE A 1 94 ? 4.852 10.481 -12.260 1.00 75.56 94 ILE A CA 1
ATOM 746 C C . ILE A 1 94 ? 6.092 11.113 -11.636 1.00 75.56 94 ILE A C 1
ATOM 748 O O . ILE A 1 94 ? 6.032 12.229 -11.124 1.00 75.56 94 ILE A O 1
ATOM 752 N N . VAL A 1 95 ? 7.194 10.370 -11.630 1.00 75.94 95 VAL A N 1
ATOM 753 C CA . VAL A 1 95 ? 8.471 10.774 -11.047 1.00 75.94 95 VAL A CA 1
ATOM 754 C C . VAL A 1 95 ? 9.403 11.208 -12.174 1.00 75.94 95 VAL A C 1
ATOM 756 O O . VAL A 1 95 ? 9.770 10.400 -13.030 1.00 75.94 95 VAL A O 1
ATOM 759 N N . ASP A 1 96 ? 9.761 12.488 -12.104 1.00 64.75 96 ASP A N 1
ATOM 760 C CA . ASP A 1 96 ? 10.592 13.269 -13.020 1.00 64.75 96 ASP A CA 1
ATOM 761 C C . ASP A 1 96 ? 10.091 13.436 -14.463 1.00 64.75 96 ASP A C 1
ATOM 763 O O . ASP A 1 96 ? 9.623 12.521 -15.138 1.00 64.75 96 ASP A O 1
ATOM 767 N N . LEU A 1 97 ? 10.211 14.681 -14.924 1.00 54.22 97 LEU A N 1
ATOM 768 C CA . LEU A 1 97 ? 9.995 15.148 -16.291 1.00 54.22 97 LEU A CA 1
ATOM 769 C C . LEU A 1 97 ? 11.144 16.101 -16.640 1.00 54.22 97 LEU A C 1
ATOM 771 O O . LEU A 1 97 ? 10.902 17.243 -17.025 1.00 54.22 97 LEU A O 1
ATOM 775 N N . ASP A 1 98 ? 12.392 15.664 -16.495 1.00 46.22 98 ASP A N 1
ATOM 776 C CA . ASP A 1 98 ? 13.464 16.377 -17.182 1.00 46.22 98 ASP A CA 1
ATOM 777 C C . ASP A 1 98 ? 13.433 15.950 -18.648 1.00 46.22 98 ASP A C 1
ATOM 779 O O . ASP A 1 98 ? 13.546 14.778 -18.986 1.00 46.22 98 ASP A O 1
ATOM 783 N N . GLN A 1 99 ? 13.150 16.920 -19.517 1.00 45.41 99 GLN A N 1
ATOM 784 C CA . GLN A 1 99 ? 13.171 16.747 -20.960 1.00 45.41 99 GLN A CA 1
ATOM 785 C C . GLN A 1 99 ? 14.593 17.004 -21.444 1.00 45.41 99 GLN A C 1
ATOM 787 O O . GLN A 1 99 ? 14.988 18.170 -21.515 1.00 45.41 99 GLN A O 1
ATOM 792 N N . ASN A 1 100 ? 15.344 15.979 -21.850 1.00 43.53 100 ASN A N 1
ATOM 793 C CA . ASN A 1 100 ? 16.508 16.220 -22.695 1.00 43.53 100 ASN A CA 1
ATOM 794 C C . ASN A 1 100 ? 16.479 15.449 -24.015 1.00 43.53 100 ASN A C 1
ATOM 796 O O . ASN A 1 100 ? 16.258 14.252 -24.124 1.00 43.53 100 ASN A O 1
ATOM 800 N N . GLN A 1 101 ? 16.679 16.236 -25.069 1.00 46.25 101 GLN A N 1
ATOM 801 C CA . GLN A 1 101 ? 16.403 15.908 -26.456 1.00 46.25 101 GLN A CA 1
ATOM 802 C C . GLN A 1 101 ? 17.467 15.002 -27.089 1.00 46.25 101 GLN A C 1
ATOM 804 O O . GLN A 1 101 ? 18.665 15.244 -26.967 1.00 46.25 101 GLN A O 1
ATOM 809 N N . ASN A 1 102 ? 16.976 14.038 -27.876 1.00 46.41 102 ASN A N 1
ATOM 810 C CA . ASN A 1 102 ? 17.566 13.449 -29.084 1.00 46.41 102 ASN A CA 1
ATOM 811 C C . ASN A 1 102 ? 19.060 13.735 -29.332 1.00 46.41 102 ASN A C 1
ATOM 813 O O . ASN A 1 102 ? 19.418 14.668 -30.055 1.00 46.41 102 ASN A O 1
ATOM 817 N N . GLN A 1 103 ? 19.926 12.837 -28.860 1.00 53.84 103 GLN A N 1
ATOM 818 C CA . GLN A 1 103 ? 21.264 12.663 -29.427 1.00 53.84 103 GLN A CA 1
ATOM 819 C C . GLN A 1 103 ? 21.281 11.449 -30.361 1.00 53.84 103 GLN A C 1
ATOM 821 O O . GLN A 1 103 ? 20.763 10.381 -30.040 1.00 53.84 103 GLN A O 1
ATOM 826 N N . GLN A 1 104 ? 21.873 11.608 -31.548 1.00 54.34 104 GLN A N 1
ATOM 827 C CA . GLN A 1 104 ? 22.161 10.488 -32.442 1.00 54.34 104 GLN A CA 1
ATOM 828 C C . GLN A 1 104 ? 23.330 9.684 -31.873 1.00 54.34 104 GLN A C 1
ATOM 830 O O . GLN A 1 104 ? 24.435 10.200 -31.705 1.00 54.34 104 GLN A O 1
ATOM 835 N N . VAL A 1 105 ? 23.080 8.407 -31.597 1.00 57.31 105 VAL A N 1
ATOM 836 C CA . VAL A 1 105 ? 24.023 7.520 -30.920 1.00 57.31 105 VAL A CA 1
ATOM 837 C C . VAL A 1 105 ? 24.392 6.345 -31.821 1.00 57.31 105 VAL A C 1
ATOM 839 O O . VAL A 1 105 ? 23.526 5.712 -32.419 1.00 57.31 105 VAL A O 1
ATOM 842 N N . PHE A 1 106 ? 25.687 6.023 -31.889 1.00 59.31 106 PHE A N 1
ATOM 843 C CA . PHE A 1 106 ? 26.226 4.992 -32.784 1.00 59.31 106 PHE A CA 1
ATOM 844 C C . PHE A 1 106 ? 26.385 3.596 -32.145 1.00 59.31 106 PHE A C 1
ATOM 846 O O . PHE A 1 106 ? 26.584 2.628 -32.880 1.00 59.31 106 PHE A O 1
ATOM 853 N N . ARG A 1 107 ? 26.320 3.448 -30.808 1.00 65.31 107 ARG A N 1
ATOM 854 C CA . ARG A 1 107 ? 26.407 2.154 -30.087 1.00 65.31 107 ARG A CA 1
ATOM 855 C C . ARG A 1 107 ? 25.552 2.177 -28.815 1.00 65.31 107 ARG A C 1
ATOM 857 O O . ARG A 1 107 ? 25.367 3.229 -28.239 1.00 65.31 107 ARG A O 1
ATOM 864 N N . ALA A 1 108 ? 25.019 1.049 -28.350 1.00 70.94 108 ALA A N 1
ATOM 865 C CA . ALA A 1 108 ? 24.356 1.019 -27.041 1.00 70.94 108 ALA A CA 1
ATOM 866 C C . ALA A 1 108 ? 25.406 0.972 -25.919 1.00 70.94 108 ALA A C 1
ATOM 868 O O . ALA A 1 108 ? 26.348 0.182 -26.010 1.00 70.94 108 ALA A O 1
ATOM 869 N N . MET A 1 109 ? 25.231 1.776 -24.864 1.00 85.31 109 MET A N 1
ATOM 870 C CA . MET A 1 109 ? 26.037 1.711 -23.637 1.00 85.31 109 MET A CA 1
ATOM 871 C C . MET A 1 109 ? 25.131 1.327 -22.455 1.00 85.31 109 MET A C 1
ATOM 873 O O . MET A 1 109 ? 24.552 2.209 -21.820 1.00 85.31 109 MET A O 1
ATOM 877 N N . PRO A 1 110 ? 24.942 0.022 -22.186 1.00 89.25 110 PRO A N 1
ATOM 878 C CA . PRO A 1 110 ? 24.054 -0.446 -21.128 1.00 89.25 110 PRO A CA 1
ATOM 879 C C . PRO A 1 110 ? 24.630 -0.139 -19.743 1.00 89.25 110 PRO A C 1
ATOM 881 O O . PRO A 1 110 ? 25.800 -0.421 -19.486 1.00 89.25 110 PRO A O 1
ATOM 884 N N . TYR A 1 111 ? 23.799 0.358 -18.831 1.00 89.50 111 TYR A N 1
ATOM 885 C CA . TYR A 1 111 ? 24.112 0.442 -17.404 1.00 89.50 111 TYR A CA 1
ATOM 886 C C . TYR A 1 111 ? 22.887 0.075 -16.562 1.00 89.50 111 TYR A C 1
ATOM 888 O O . TYR A 1 111 ? 21.754 0.120 -17.043 1.00 89.50 111 TYR A O 1
ATOM 896 N N . SER A 1 112 ? 23.119 -0.327 -15.312 1.00 91.00 112 SER A N 1
ATOM 897 C CA . SER A 1 112 ? 22.047 -0.656 -14.368 1.00 91.00 112 SER A CA 1
ATOM 898 C C . SER A 1 112 ? 21.545 0.613 -13.682 1.00 91.00 112 SER A C 1
ATOM 900 O O . SER A 1 112 ? 22.350 1.359 -13.125 1.00 91.00 112 SER A O 1
ATOM 902 N N . LYS A 1 113 ? 20.230 0.833 -13.690 1.00 91.69 113 LYS A N 1
ATOM 903 C CA . LYS A 1 113 ? 19.542 1.910 -12.966 1.00 91.69 113 LYS A CA 1
ATOM 904 C C . LYS A 1 113 ? 18.510 1.292 -12.028 1.00 91.69 113 LYS A C 1
ATOM 906 O O . LYS A 1 113 ? 17.862 0.299 -12.366 1.00 91.69 113 LYS A O 1
ATOM 911 N N . GLU A 1 114 ? 18.398 1.865 -10.840 1.00 93.25 114 GLU A N 1
ATOM 912 C CA . GLU A 1 114 ? 17.443 1.450 -9.821 1.00 93.25 114 GLU A CA 1
ATOM 913 C C . GLU A 1 114 ? 16.405 2.555 -9.635 1.00 93.25 114 GLU A C 1
ATOM 915 O O . GLU A 1 114 ? 16.758 3.716 -9.425 1.00 93.25 114 GLU A O 1
ATOM 920 N N . TYR A 1 115 ? 15.131 2.191 -9.743 1.00 93.69 115 TYR A N 1
ATOM 921 C CA . TYR A 1 115 ? 14.002 3.079 -9.513 1.00 93.69 115 TYR A CA 1
ATOM 922 C C . TYR A 1 115 ? 13.317 2.686 -8.217 1.00 93.69 115 TYR A C 1
ATOM 924 O O . TYR A 1 115 ? 12.809 1.571 -8.100 1.00 93.69 115 TYR A O 1
ATOM 932 N N . THR A 1 116 ? 13.276 3.611 -7.265 1.00 93.88 116 THR A N 1
ATOM 933 C CA . THR A 1 116 ? 12.752 3.348 -5.925 1.00 93.88 116 THR A CA 1
ATOM 934 C C . THR A 1 116 ? 11.617 4.306 -5.620 1.00 93.88 116 THR A C 1
ATOM 936 O O . THR A 1 116 ? 11.707 5.508 -5.880 1.00 93.88 116 THR A O 1
ATOM 939 N N . LYS A 1 117 ? 10.530 3.778 -5.058 1.00 94.19 117 LYS A N 1
ATOM 940 C CA . LYS A 1 117 ? 9.420 4.577 -4.544 1.00 94.19 117 LYS A CA 1
ATOM 941 C C . LYS A 1 117 ? 8.945 3.995 -3.225 1.00 94.19 117 LYS A C 1
ATOM 943 O O . LYS A 1 117 ? 8.894 2.781 -3.047 1.00 94.19 117 LYS A O 1
ATOM 948 N N . THR A 1 118 ? 8.584 4.893 -2.319 1.00 93.50 118 THR A N 1
ATOM 949 C CA . THR A 1 118 ? 7.953 4.560 -1.047 1.00 93.50 118 THR A CA 1
ATOM 950 C C . THR A 1 118 ? 6.541 5.117 -1.042 1.00 93.50 118 THR A C 1
ATOM 952 O O . THR A 1 118 ? 6.326 6.276 -1.404 1.00 93.50 118 THR A O 1
ATOM 955 N N . ILE A 1 119 ? 5.598 4.282 -0.627 1.00 92.12 119 ILE A N 1
ATOM 956 C CA . ILE A 1 119 ? 4.207 4.643 -0.367 1.00 92.12 119 ILE A CA 1
ATOM 957 C C . ILE A 1 119 ? 3.882 4.370 1.088 1.00 92.12 119 ILE A C 1
ATOM 959 O O . ILE A 1 119 ? 4.391 3.415 1.672 1.00 92.12 119 ILE A O 1
ATOM 963 N N . ARG A 1 120 ? 3.018 5.200 1.665 1.00 91.44 120 ARG A N 1
ATOM 964 C CA . ARG A 1 120 ? 2.594 5.049 3.052 1.00 91.44 120 ARG A CA 1
ATOM 965 C C . ARG A 1 120 ? 1.166 4.527 3.112 1.00 91.44 120 ARG A C 1
ATOM 967 O O . ARG A 1 120 ? 0.233 5.247 2.769 1.00 91.44 120 ARG A O 1
ATOM 974 N N . ALA A 1 121 ? 0.997 3.304 3.601 1.00 90.31 121 ALA A N 1
ATOM 975 C CA . ALA A 1 121 ? -0.302 2.791 4.021 1.00 90.31 121 ALA A CA 1
ATOM 976 C C . ALA A 1 121 ? -0.592 3.298 5.438 1.00 90.31 121 ALA A C 1
ATOM 978 O O . ALA A 1 121 ? 0.243 3.131 6.326 1.00 90.31 121 ALA A O 1
ATOM 979 N N . THR A 1 122 ? -1.748 3.925 5.659 1.00 88.94 122 THR A N 1
ATOM 980 C CA . THR A 1 122 ? -2.135 4.478 6.968 1.00 88.94 122 THR A CA 1
ATOM 981 C C . THR A 1 122 ? -3.535 4.006 7.327 1.00 88.94 122 THR A C 1
ATOM 983 O O . THR A 1 122 ? -4.468 4.272 6.578 1.00 88.94 122 THR A O 1
ATOM 986 N N . SER A 1 123 ? -3.676 3.343 8.476 1.00 84.75 123 SER A N 1
ATOM 987 C CA . SER A 1 123 ? -4.984 3.116 9.099 1.00 84.75 123 SER A CA 1
ATOM 988 C C . SER A 1 123 ? -5.373 4.339 9.927 1.00 84.75 123 SER A C 1
ATOM 990 O O . SER A 1 123 ? -6.373 4.982 9.636 1.00 84.75 123 SER A O 1
ATOM 992 N N . VAL A 1 124 ? -4.537 4.708 10.907 1.00 81.12 124 VAL A N 1
ATOM 993 C CA . VAL A 1 124 ? -4.711 5.911 11.739 1.00 81.12 124 VAL A CA 1
ATOM 994 C C . VAL A 1 124 ? -3.416 6.714 11.747 1.00 81.12 124 VAL A C 1
ATOM 996 O O . VAL A 1 124 ? -2.353 6.143 12.036 1.00 81.12 124 VAL A O 1
ATOM 999 N N . PRO A 1 125 ? -3.469 8.033 11.478 1.00 70.62 125 PRO A N 1
ATOM 1000 C CA . PRO A 1 125 ? -2.304 8.901 11.576 1.00 70.62 125 PRO A CA 1
ATOM 1001 C C . PRO A 1 125 ? -1.580 8.747 12.922 1.00 70.62 125 PRO A C 1
ATOM 1003 O O . PRO A 1 125 ? -2.200 8.743 13.979 1.00 70.62 125 PRO A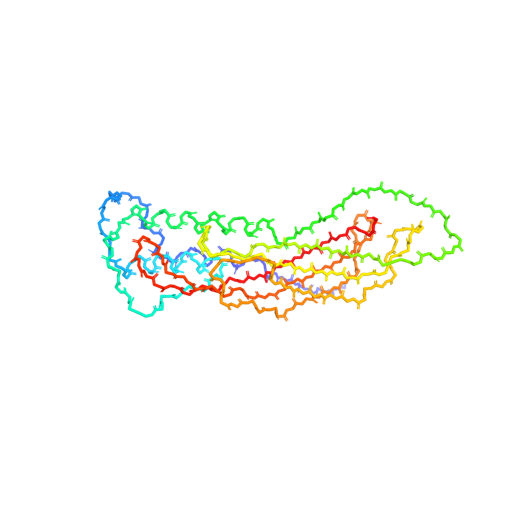 O 1
ATOM 1006 N N . ALA A 1 126 ? -0.252 8.622 12.879 1.00 76.38 126 ALA A N 1
ATOM 1007 C CA . ALA A 1 126 ? 0.647 8.463 14.032 1.00 76.38 126 ALA A CA 1
ATOM 1008 C C . ALA A 1 126 ? 0.528 7.163 14.860 1.00 76.38 126 ALA A C 1
ATOM 1010 O O . ALA A 1 126 ? 1.458 6.875 15.613 1.00 76.38 126 ALA A O 1
ATOM 1011 N N . LEU A 1 127 ? -0.530 6.360 14.705 1.00 83.94 127 LEU A N 1
ATOM 1012 C CA . LEU A 1 127 ? -0.728 5.128 15.486 1.00 83.94 127 LEU A CA 1
ATOM 1013 C C . LEU A 1 127 ? -0.550 3.844 14.679 1.00 83.94 127 LEU A C 1
ATOM 1015 O O . LEU A 1 127 ? -0.053 2.864 15.224 1.00 83.94 127 LEU A O 1
ATOM 1019 N N . ALA A 1 128 ? -0.939 3.826 13.407 1.00 88.81 128 ALA A N 1
ATOM 1020 C CA . ALA A 1 128 ? -0.874 2.621 12.587 1.00 88.81 128 ALA A CA 1
ATOM 1021 C C . ALA A 1 128 ? -0.612 2.987 11.129 1.00 88.81 128 ALA A C 1
ATOM 1023 O O . ALA A 1 128 ? -1.516 3.406 10.400 1.00 88.81 128 ALA A O 1
ATOM 1024 N N . TYR A 1 129 ? 0.650 2.859 10.726 1.00 92.19 129 TYR A N 1
ATOM 1025 C CA . TYR A 1 129 ? 1.091 3.151 9.370 1.00 92.19 129 TYR A CA 1
ATOM 1026 C C . TYR A 1 129 ? 2.342 2.354 9.009 1.00 92.19 129 TYR A C 1
ATOM 1028 O O . TYR A 1 129 ? 3.121 1.949 9.874 1.00 92.19 129 TYR A O 1
ATOM 1036 N N . ALA A 1 130 ? 2.533 2.132 7.716 1.00 95.12 130 ALA A N 1
ATOM 1037 C CA . ALA A 1 130 ? 3.695 1.452 7.174 1.00 95.12 130 ALA A CA 1
ATOM 1038 C C . ALA A 1 130 ? 4.140 2.098 5.867 1.00 95.12 130 ALA A C 1
ATOM 1040 O O . ALA A 1 130 ? 3.325 2.408 4.999 1.00 95.12 130 ALA A O 1
ATOM 1041 N N . ASP A 1 131 ? 5.449 2.253 5.739 1.00 95.12 131 ASP A N 1
ATOM 1042 C CA . ASP A 1 131 ? 6.133 2.660 4.527 1.00 95.12 131 ASP A CA 1
ATOM 1043 C C . ASP A 1 131 ? 6.520 1.406 3.747 1.00 95.12 131 ASP A C 1
ATOM 1045 O O . ASP A 1 131 ? 7.365 0.607 4.163 1.00 95.12 131 ASP A O 1
ATOM 1049 N N . ILE A 1 132 ? 5.864 1.219 2.609 1.00 96.06 132 ILE A N 1
ATOM 1050 C CA . ILE A 1 132 ? 6.114 0.127 1.679 1.00 96.06 132 ILE A CA 1
ATOM 1051 C C . ILE A 1 132 ? 6.992 0.691 0.575 1.00 96.06 132 ILE A C 1
ATOM 1053 O O . ILE A 1 132 ? 6.592 1.591 -0.166 1.00 96.06 132 ILE A O 1
ATOM 1057 N N . THR A 1 133 ? 8.205 0.169 0.474 1.00 95.81 133 THR A N 1
ATOM 1058 C CA . THR A 1 133 ? 9.158 0.553 -0.559 1.00 95.81 133 THR A CA 1
ATOM 1059 C C . THR A 1 133 ? 9.197 -0.529 -1.618 1.00 95.81 133 THR A C 1
ATOM 1061 O O . THR A 1 133 ? 9.333 -1.710 -1.306 1.00 95.81 133 THR A O 1
ATOM 1064 N N . TYR A 1 134 ? 9.099 -0.133 -2.880 1.00 95.00 134 TYR A N 1
ATOM 1065 C CA . TYR A 1 134 ? 9.344 -1.026 -4.001 1.00 95.00 134 TYR A CA 1
ATOM 1066 C C . TYR A 1 134 ? 10.403 -0.459 -4.921 1.00 95.00 134 TYR A C 1
ATOM 1068 O O . TYR A 1 134 ? 10.558 0.754 -5.089 1.00 95.00 134 TYR A O 1
ATOM 1076 N N . VAL A 1 135 ? 11.146 -1.399 -5.482 1.00 95.94 135 VAL A N 1
ATOM 1077 C CA . VAL A 1 135 ? 12.349 -1.163 -6.251 1.00 95.94 135 VAL A CA 1
ATOM 1078 C C . VAL A 1 135 ? 12.201 -1.882 -7.579 1.00 95.94 135 VAL A C 1
ATOM 1080 O O . VAL A 1 135 ? 11.853 -3.064 -7.618 1.00 95.94 135 VAL A O 1
ATOM 1083 N N . VAL A 1 136 ? 12.478 -1.170 -8.667 1.00 96.94 136 VAL A N 1
ATOM 1084 C CA . VAL A 1 136 ? 12.566 -1.725 -10.015 1.00 96.94 136 VAL A CA 1
ATOM 1085 C C . VAL A 1 136 ? 13.990 -1.558 -10.512 1.00 96.94 136 VAL A C 1
ATOM 1087 O O . VAL A 1 136 ? 14.495 -0.445 -10.650 1.00 96.94 136 VAL A O 1
ATOM 1090 N N . GLN A 1 137 ? 14.637 -2.678 -10.803 1.00 96.12 137 GLN A N 1
ATOM 1091 C CA . GLN A 1 137 ? 15.984 -2.711 -11.353 1.00 96.12 137 GLN A CA 1
ATOM 1092 C C . GLN A 1 137 ? 15.895 -2.900 -12.861 1.00 96.12 137 GLN A C 1
ATOM 1094 O O . GLN A 1 137 ? 15.316 -3.874 -13.351 1.00 96.12 137 GLN A O 1
ATOM 1099 N N . ALA A 1 138 ? 16.482 -1.971 -13.603 1.00 94.44 138 ALA A N 1
ATOM 1100 C CA . ALA A 1 138 ? 16.420 -1.939 -15.053 1.00 94.44 138 ALA A CA 1
ATOM 1101 C C . ALA A 1 138 ? 17.799 -1.706 -15.666 1.00 94.44 138 ALA A C 1
ATOM 1103 O O . ALA A 1 138 ? 18.709 -1.167 -15.037 1.00 94.44 138 ALA A O 1
ATOM 1104 N N . THR A 1 139 ? 17.943 -2.093 -16.927 1.00 93.44 139 THR A N 1
ATOM 1105 C CA . THR A 1 139 ? 19.085 -1.713 -17.751 1.00 93.44 139 THR A CA 1
ATOM 1106 C C . THR A 1 139 ? 18.647 -0.626 -18.718 1.00 93.44 139 THR A C 1
ATOM 1108 O O . THR A 1 139 ? 17.689 -0.809 -19.470 1.00 93.44 139 THR A O 1
ATOM 1111 N N . VAL A 1 140 ? 19.360 0.495 -18.708 1.00 89.75 140 VAL A N 1
ATOM 1112 C CA . VAL A 1 140 ? 19.101 1.673 -19.545 1.00 89.75 140 VAL A CA 1
ATOM 1113 C C . VAL A 1 140 ? 20.308 1.903 -20.451 1.00 89.75 140 VAL A C 1
ATOM 1115 O O . VAL A 1 140 ? 21.436 1.527 -20.128 1.00 89.75 140 VAL A O 1
ATOM 1118 N N . ASN A 1 141 ? 20.080 2.481 -21.623 1.00 88.00 141 ASN A N 1
ATOM 1119 C CA . ASN A 1 141 ? 21.137 2.918 -22.517 1.00 88.00 141 ASN A CA 1
ATOM 1120 C C . ASN A 1 141 ? 21.595 4.328 -22.122 1.00 88.00 141 ASN A C 1
ATOM 1122 O O . ASN A 1 141 ? 20.895 5.299 -22.401 1.00 88.00 141 ASN A O 1
ATOM 1126 N N . ALA A 1 142 ? 22.795 4.447 -21.551 1.00 80.50 142 ALA A N 1
ATOM 1127 C CA . ALA A 1 142 ? 23.354 5.707 -21.049 1.00 80.50 142 ALA A CA 1
ATOM 1128 C C . ALA A 1 142 ? 23.403 6.831 -22.094 1.00 80.50 142 ALA A C 1
ATOM 1130 O O . ALA A 1 142 ? 23.398 8.002 -21.739 1.00 80.50 142 ALA A O 1
ATOM 1131 N N . GLN A 1 143 ? 23.469 6.489 -23.382 1.00 76.38 143 GLN A N 1
ATOM 1132 C CA . GLN A 1 143 ? 23.617 7.478 -24.449 1.00 76.38 143 GLN A CA 1
ATOM 1133 C C . GLN A 1 143 ? 22.280 8.004 -24.991 1.00 76.38 143 GLN A C 1
ATOM 1135 O O . GLN A 1 143 ? 22.249 9.083 -25.565 1.00 76.38 143 GLN A O 1
ATOM 1140 N N . THR A 1 144 ? 21.188 7.246 -24.847 1.00 76.69 144 THR A N 1
ATOM 1141 C CA . THR A 1 144 ? 19.856 7.641 -25.360 1.00 76.69 144 THR A CA 1
ATOM 1142 C C . THR A 1 144 ? 18.817 7.818 -24.259 1.00 76.69 144 THR A C 1
ATOM 1144 O O . THR A 1 144 ? 17.693 8.187 -24.564 1.00 76.69 144 THR A O 1
ATOM 1147 N N . GLY A 1 145 ? 19.150 7.480 -23.010 1.00 76.69 145 GLY A N 1
ATOM 1148 C CA . GLY A 1 145 ? 18.191 7.449 -21.907 1.00 76.69 145 GLY A CA 1
ATOM 1149 C C . GLY A 1 145 ? 17.110 6.377 -22.059 1.00 76.69 145 GLY A C 1
ATOM 1150 O O . GLY A 1 145 ? 16.177 6.357 -21.272 1.00 76.69 145 GLY A O 1
ATOM 1151 N N . THR A 1 146 ? 17.201 5.481 -23.051 1.00 85.31 146 THR A N 1
ATOM 1152 C CA . THR A 1 146 ? 16.142 4.499 -23.337 1.00 85.31 146 THR A CA 1
ATOM 1153 C C . THR A 1 146 ? 16.273 3.231 -22.504 1.00 85.31 146 THR A C 1
ATOM 1155 O O . THR A 1 146 ? 17.369 2.715 -22.266 1.00 85.31 146 THR A O 1
ATOM 1158 N N . LEU A 1 147 ? 15.139 2.680 -22.093 1.00 89.31 147 LEU A N 1
ATOM 1159 C CA . LEU A 1 147 ? 15.031 1.395 -21.427 1.00 89.31 147 LEU A CA 1
ATOM 1160 C C . LEU A 1 147 ? 15.449 0.268 -22.380 1.00 89.31 147 LEU A C 1
ATOM 1162 O O . LEU A 1 147 ? 14.897 0.095 -23.470 1.00 89.31 147 LEU A O 1
ATOM 1166 N N . ILE A 1 148 ? 16.383 -0.568 -21.938 1.00 90.94 148 ILE A N 1
ATOM 1167 C CA . ILE A 1 148 ? 16.765 -1.802 -22.631 1.00 90.94 148 ILE A CA 1
ATOM 1168 C C . ILE A 1 148 ? 15.916 -2.954 -22.091 1.00 90.94 148 ILE A C 1
ATOM 1170 O O . ILE A 1 148 ? 15.185 -3.591 -22.850 1.00 90.94 148 ILE A O 1
ATOM 1174 N N . SER A 1 149 ? 15.949 -3.181 -20.778 1.00 93.56 149 SER A N 1
ATOM 1175 C CA . SER A 1 149 ? 15.220 -4.267 -20.112 1.00 93.56 149 SER A CA 1
ATOM 1176 C C . SER A 1 149 ? 14.852 -3.911 -18.675 1.00 93.56 149 SER A C 1
ATOM 1178 O O . SER A 1 149 ? 15.528 -3.114 -18.028 1.00 93.56 149 SER A O 1
ATOM 1180 N N . ILE A 1 150 ? 13.790 -4.539 -18.168 1.00 96.06 150 ILE A N 1
ATOM 1181 C CA . ILE A 1 150 ? 13.482 -4.581 -16.736 1.00 96.06 150 ILE A CA 1
ATOM 1182 C C . ILE A 1 150 ? 13.953 -5.940 -16.235 1.00 96.06 150 ILE A C 1
ATOM 1184 O O . ILE A 1 150 ? 13.564 -6.968 -16.787 1.00 96.06 150 ILE A O 1
ATOM 1188 N N . ASN A 1 151 ? 14.832 -5.931 -15.241 1.00 94.88 151 ASN A N 1
ATOM 1189 C CA . ASN A 1 151 ? 15.567 -7.120 -14.821 1.00 94.88 151 ASN A CA 1
ATOM 1190 C C . ASN A 1 151 ? 14.922 -7.771 -13.601 1.00 94.88 151 ASN A C 1
ATOM 1192 O O . ASN A 1 151 ? 14.856 -8.993 -13.516 1.00 94.88 151 ASN A O 1
ATOM 1196 N N . ASN A 1 152 ? 14.470 -6.950 -12.652 1.00 96.25 152 ASN A N 1
ATOM 1197 C CA . ASN A 1 152 ? 13.868 -7.413 -11.412 1.00 96.25 152 ASN A CA 1
ATOM 1198 C C . ASN A 1 152 ? 12.967 -6.330 -10.809 1.00 96.25 152 ASN A C 1
ATOM 1200 O O . ASN A 1 152 ? 13.172 -5.137 -11.043 1.00 96.25 152 ASN A O 1
ATOM 1204 N N . ALA A 1 153 ? 12.003 -6.751 -9.999 1.00 96.88 153 ALA A N 1
ATOM 1205 C CA . ALA A 1 153 ? 11.203 -5.865 -9.174 1.00 96.88 153 ALA A CA 1
ATOM 1206 C C . ALA A 1 153 ? 10.841 -6.562 -7.862 1.00 96.88 153 ALA A C 1
ATOM 1208 O O . ALA A 1 153 ? 10.492 -7.742 -7.853 1.00 96.88 153 ALA A O 1
ATOM 1209 N N . TYR A 1 154 ? 10.914 -5.833 -6.754 1.00 96.56 154 TYR A N 1
ATOM 1210 C CA . TYR A 1 154 ? 10.545 -6.346 -5.436 1.00 96.56 154 TYR A CA 1
ATOM 1211 C C . TYR A 1 154 ? 10.004 -5.227 -4.548 1.00 96.56 154 TYR A C 1
ATOM 1213 O O . TYR A 1 154 ? 10.285 -4.051 -4.781 1.00 96.56 154 TYR A O 1
ATOM 1221 N N . SER A 1 155 ? 9.241 -5.593 -3.518 1.00 96.62 155 SER A N 1
ATOM 1222 C CA . SER A 1 155 ? 8.833 -4.677 -2.453 1.00 96.62 155 SER A CA 1
ATOM 1223 C C . SER A 1 155 ? 9.205 -5.215 -1.081 1.00 96.62 155 SER A C 1
ATOM 1225 O O . SER A 1 155 ? 9.405 -6.416 -0.894 1.00 96.62 155 SER A O 1
ATOM 1227 N N . TYR A 1 156 ? 9.312 -4.304 -0.124 1.00 95.81 156 TYR A N 1
ATOM 1228 C CA . TYR A 1 156 ? 9.552 -4.593 1.279 1.00 95.81 156 TYR A CA 1
ATOM 1229 C C . TYR A 1 156 ? 9.004 -3.458 2.147 1.00 95.81 156 TYR A C 1
ATOM 1231 O O . TYR A 1 156 ? 8.759 -2.346 1.680 1.00 95.81 156 TYR A O 1
ATOM 1239 N N . VAL A 1 157 ? 8.824 -3.737 3.434 1.00 97.50 157 VAL A N 1
ATOM 1240 C CA . VAL A 1 157 ? 8.461 -2.717 4.423 1.00 97.50 157 VAL A CA 1
ATOM 1241 C C . VAL A 1 157 ? 9.741 -2.034 4.888 1.00 97.50 157 VAL A C 1
ATOM 1243 O O . VAL A 1 157 ? 10.620 -2.693 5.441 1.00 97.50 157 VAL A O 1
ATOM 1246 N N . SER A 1 158 ? 9.870 -0.732 4.641 1.00 95.81 158 SER A N 1
ATOM 1247 C CA . SER A 1 158 ? 11.049 0.047 5.043 1.00 95.81 158 SER A CA 1
ATOM 1248 C C . SER A 1 158 ? 10.912 0.637 6.443 1.00 95.81 158 SER A C 1
ATOM 1250 O O . SER A 1 158 ? 11.905 0.753 7.160 1.00 95.81 158 SER A O 1
ATOM 1252 N N . TYR A 1 159 ? 9.691 0.967 6.856 1.00 95.44 159 TYR A N 1
ATOM 1253 C CA . TYR A 1 159 ? 9.380 1.438 8.201 1.00 95.44 159 TYR A CA 1
ATOM 1254 C C . TYR A 1 159 ? 7.927 1.117 8.550 1.00 95.44 159 TYR A C 1
ATOM 1256 O O . TYR A 1 159 ? 7.070 1.120 7.671 1.00 95.44 159 TYR A O 1
ATOM 1264 N N . ALA A 1 160 ? 7.627 0.838 9.817 1.00 95.62 160 ALA A N 1
ATOM 1265 C CA . ALA A 1 160 ? 6.255 0.596 10.244 1.00 95.62 160 ALA A CA 1
ATOM 1266 C C . ALA A 1 160 ? 6.035 0.852 11.734 1.00 95.62 160 ALA A C 1
ATOM 1268 O O . ALA A 1 160 ? 6.938 0.681 12.554 1.00 95.62 160 ALA A O 1
ATOM 1269 N N . VAL A 1 161 ? 4.791 1.189 12.067 1.00 94.81 161 VAL A N 1
ATOM 1270 C CA . VAL A 1 161 ? 4.257 1.260 13.427 1.00 94.81 161 VAL A CA 1
ATOM 1271 C C . VAL A 1 161 ? 2.986 0.420 13.476 1.00 94.81 161 VAL A C 1
ATOM 1273 O O . VAL A 1 161 ? 2.079 0.627 12.669 1.00 94.81 161 VAL A O 1
ATOM 1276 N N . ASN A 1 162 ? 2.930 -0.526 14.420 1.00 94.94 162 ASN A N 1
ATOM 1277 C CA . ASN A 1 162 ? 1.782 -1.414 14.650 1.00 94.94 162 ASN A CA 1
ATOM 1278 C C . ASN A 1 162 ? 1.318 -2.219 13.417 1.00 94.94 162 ASN A C 1
ATOM 1280 O O . ASN A 1 162 ? 0.151 -2.595 13.307 1.00 94.94 162 ASN A O 1
ATOM 1284 N N . LEU A 1 163 ? 2.233 -2.488 12.482 1.00 96.31 163 LEU A N 1
ATOM 1285 C CA . LEU A 1 163 ? 2.006 -3.382 11.349 1.00 96.31 163 LEU A CA 1
ATOM 1286 C C . LEU A 1 163 ? 2.213 -4.832 11.799 1.00 96.31 163 LEU A C 1
ATOM 1288 O O . LEU A 1 163 ? 3.297 -5.183 12.264 1.00 96.31 163 LEU A O 1
ATOM 1292 N N . GLU A 1 164 ? 1.206 -5.678 11.615 1.00 96.38 164 GLU A N 1
ATOM 1293 C CA . GLU A 1 164 ? 1.343 -7.124 11.801 1.00 96.38 164 GLU A CA 1
ATOM 1294 C C . GLU A 1 164 ? 1.934 -7.788 10.559 1.00 96.38 164 GLU A C 1
ATOM 1296 O O . GLU A 1 164 ? 2.794 -8.661 10.665 1.00 96.38 164 GLU A O 1
ATOM 1301 N N . SER A 1 165 ? 1.477 -7.393 9.366 1.00 96.25 165 SER A N 1
ATOM 1302 C CA . SER A 1 165 ? 1.980 -7.965 8.117 1.00 96.25 165 SER A CA 1
ATOM 1303 C C . SER A 1 165 ? 1.763 -7.066 6.903 1.00 96.25 165 SER A C 1
ATOM 1305 O O . SER A 1 165 ? 0.798 -6.311 6.820 1.00 96.25 165 SER A O 1
ATOM 1307 N N . TRP A 1 166 ? 2.663 -7.199 5.929 1.00 96.06 166 TRP A N 1
ATOM 1308 C CA . TRP A 1 166 ? 2.493 -6.710 4.563 1.00 96.06 166 TRP A CA 1
ATOM 1309 C C . TRP A 1 166 ? 2.389 -7.908 3.624 1.00 96.06 166 TRP A C 1
ATOM 1311 O O . TRP A 1 166 ? 3.280 -8.760 3.602 1.00 96.06 166 TRP A O 1
ATOM 1321 N N . GLN A 1 167 ? 1.321 -7.957 2.834 1.00 95.75 167 GLN A N 1
ATOM 1322 C CA . GLN A 1 167 ? 1.121 -8.981 1.819 1.00 95.75 167 GLN A CA 1
ATOM 1323 C C . GLN A 1 167 ? 1.042 -8.337 0.438 1.00 95.75 167 GLN A C 1
ATOM 1325 O O . GLN A 1 167 ? 0.010 -7.795 0.045 1.00 95.75 167 GLN A O 1
ATOM 1330 N N . GLN A 1 168 ? 2.125 -8.452 -0.330 1.00 96.00 168 GLN A N 1
ATOM 1331 C CA . GLN A 1 168 ? 2.116 -8.095 -1.744 1.00 96.00 168 GLN A CA 1
ATOM 1332 C C . GLN A 1 168 ? 1.350 -9.162 -2.534 1.00 96.00 168 GLN A C 1
ATOM 1334 O O . GLN A 1 168 ? 1.763 -10.321 -2.588 1.00 96.00 168 GLN A O 1
ATOM 1339 N N . THR A 1 169 ? 0.262 -8.767 -3.191 1.00 95.75 169 THR A N 1
ATOM 1340 C CA . THR A 1 169 ? -0.471 -9.637 -4.122 1.00 95.75 169 THR A CA 1
ATOM 1341 C C . THR A 1 169 ? 0.041 -9.491 -5.546 1.00 95.75 169 THR A C 1
ATOM 1343 O O . THR A 1 169 ? -0.000 -10.448 -6.318 1.00 95.75 169 THR A O 1
ATOM 1346 N N . LYS A 1 170 ? 0.551 -8.305 -5.894 1.00 95.38 170 LYS A N 1
ATOM 1347 C CA . LYS A 1 170 ? 0.993 -7.980 -7.245 1.00 95.38 170 LYS A CA 1
ATOM 1348 C C . LYS A 1 170 ? 2.119 -6.948 -7.240 1.00 95.38 170 LYS A C 1
ATOM 1350 O O . LYS A 1 170 ? 2.074 -5.979 -6.487 1.00 95.38 170 LYS A O 1
ATOM 1355 N N . LEU A 1 171 ? 3.091 -7.135 -8.127 1.00 96.50 171 LEU A N 1
ATOM 1356 C CA . LEU A 1 171 ? 4.051 -6.107 -8.523 1.00 96.50 171 LEU A CA 1
ATOM 1357 C C . LEU A 1 171 ? 4.357 -6.289 -10.009 1.00 96.50 171 LEU A C 1
ATOM 1359 O O . LEU A 1 171 ? 5.258 -7.037 -10.383 1.00 96.50 171 LEU A O 1
ATOM 1363 N N . ASP A 1 172 ? 3.572 -5.625 -10.853 1.00 96.62 172 ASP A N 1
ATOM 1364 C CA . ASP A 1 172 ? 3.777 -5.665 -12.299 1.00 96.62 172 ASP A CA 1
ATOM 1365 C C . ASP A 1 172 ? 4.687 -4.527 -12.723 1.00 96.62 172 ASP A C 1
ATOM 1367 O O . ASP A 1 172 ? 4.535 -3.390 -12.272 1.00 96.62 172 ASP A O 1
ATOM 1371 N N . THR A 1 173 ? 5.582 -4.812 -13.662 1.00 96.62 173 THR A N 1
ATOM 1372 C CA . THR A 1 173 ? 6.414 -3.790 -14.289 1.00 96.62 173 THR A CA 1
ATOM 1373 C C . THR A 1 173 ? 6.306 -3.855 -15.802 1.00 96.62 173 THR A C 1
ATOM 1375 O O . THR A 1 173 ? 6.107 -4.915 -16.393 1.00 96.62 173 THR A O 1
ATOM 1378 N N . SER A 1 174 ? 6.375 -2.697 -16.450 1.00 95.06 174 SER A N 1
ATOM 1379 C CA . SER A 1 174 ? 6.286 -2.603 -17.904 1.00 95.06 174 SER A CA 1
ATOM 1380 C C . SER A 1 174 ? 6.944 -1.333 -18.419 1.00 95.06 174 SER A C 1
ATOM 1382 O O . SER A 1 174 ? 7.166 -0.374 -17.683 1.00 95.06 174 SER A O 1
ATOM 1384 N N . ARG A 1 175 ? 7.240 -1.329 -19.714 1.00 93.81 175 ARG A N 1
ATOM 1385 C CA . ARG A 1 175 ? 7.588 -0.124 -20.464 1.00 93.81 175 ARG A CA 1
ATOM 1386 C C . ARG A 1 175 ? 6.306 0.587 -20.885 1.00 93.81 175 ARG A C 1
ATOM 1388 O O . ARG A 1 175 ? 5.379 -0.070 -21.356 1.00 93.81 175 ARG A O 1
ATOM 1395 N N . THR A 1 176 ? 6.267 1.910 -20.784 1.00 91.56 176 THR A N 1
ATOM 1396 C CA . THR A 1 176 ? 5.184 2.721 -21.356 1.00 91.56 176 THR A CA 1
ATOM 1397 C C . THR A 1 176 ? 5.728 4.001 -21.981 1.00 91.56 176 THR A C 1
ATOM 1399 O O . THR A 1 176 ? 6.838 4.420 -21.670 1.00 91.56 176 THR A O 1
ATOM 1402 N N . TYR A 1 177 ? 4.938 4.624 -22.854 1.00 87.44 177 TYR A N 1
ATOM 1403 C CA . TYR A 1 177 ? 5.260 5.914 -23.458 1.00 87.44 177 TYR A CA 1
ATOM 1404 C C . TYR A 1 177 ? 4.177 6.931 -23.117 1.00 87.44 177 TYR A C 1
ATOM 1406 O O . TYR A 1 177 ? 2.990 6.660 -23.303 1.00 87.44 177 TYR A O 1
ATOM 1414 N N . LEU A 1 178 ? 4.582 8.099 -22.628 1.00 81.50 178 LEU A N 1
ATOM 1415 C CA . LEU A 1 178 ? 3.696 9.213 -22.291 1.00 81.50 178 LEU A CA 1
ATOM 1416 C C . LEU A 1 178 ? 4.333 10.507 -22.787 1.00 81.50 178 LEU A C 1
ATOM 1418 O O . LEU A 1 178 ? 5.519 10.735 -22.587 1.00 81.50 178 LEU A O 1
ATOM 1422 N N . TYR A 1 179 ? 3.552 11.342 -23.473 1.00 81.12 179 TYR A N 1
ATOM 1423 C CA . TYR A 1 179 ? 4.019 12.626 -24.016 1.00 81.12 179 TYR A CA 1
ATOM 1424 C C . TYR A 1 179 ? 5.286 12.538 -24.890 1.00 81.12 179 TYR A C 1
ATOM 1426 O O . TYR A 1 179 ? 6.045 13.495 -24.982 1.00 81.12 179 TYR A O 1
ATOM 1434 N N . GLY A 1 180 ? 5.502 11.395 -25.551 1.00 77.31 180 GLY A N 1
ATOM 1435 C CA . GLY A 1 180 ? 6.679 11.153 -26.391 1.00 77.31 180 GLY A CA 1
ATOM 1436 C C . GLY A 1 180 ? 7.918 10.647 -25.645 1.00 77.31 180 GLY A C 1
ATOM 1437 O O . GLY A 1 180 ? 8.890 10.304 -26.309 1.00 77.31 180 GLY A O 1
ATOM 1438 N N . ASN A 1 181 ? 7.864 10.527 -24.316 1.00 79.06 181 ASN A N 1
ATOM 1439 C CA . ASN A 1 181 ? 8.964 10.039 -23.484 1.00 79.06 181 ASN A CA 1
ATOM 1440 C C . ASN A 1 181 ? 8.726 8.593 -23.036 1.00 79.06 181 ASN A C 1
ATOM 1442 O O . ASN A 1 181 ? 7.580 8.150 -22.899 1.00 79.06 181 ASN A O 1
ATOM 1446 N N . GLU A 1 182 ? 9.814 7.860 -22.813 1.00 86.75 182 GLU A N 1
ATOM 1447 C CA . GLU A 1 182 ? 9.790 6.487 -22.314 1.00 86.75 182 GLU A CA 1
ATOM 1448 C C . GLU A 1 182 ? 9.797 6.458 -20.780 1.00 86.75 182 GLU A C 1
ATOM 1450 O O . GLU A 1 182 ? 10.537 7.191 -20.127 1.00 86.75 182 GLU A O 1
ATOM 1455 N N . PHE A 1 183 ? 8.958 5.597 -20.204 1.00 90.38 183 PHE A N 1
ATOM 1456 C CA . PHE A 1 183 ? 8.823 5.429 -18.762 1.00 90.38 183 PHE A CA 1
ATOM 1457 C C . PHE A 1 183 ? 8.897 3.958 -18.365 1.00 90.38 183 PHE A C 1
ATOM 1459 O O . PHE A 1 183 ? 8.379 3.068 -19.054 1.00 90.38 183 PHE A O 1
ATOM 1466 N N . VAL A 1 184 ? 9.455 3.721 -17.182 1.00 93.62 184 VAL A N 1
ATOM 1467 C CA . VAL A 1 184 ? 9.260 2.480 -16.434 1.00 93.62 184 VAL A CA 1
ATOM 1468 C C . VAL A 1 184 ? 7.986 2.628 -15.616 1.00 93.62 184 VAL A C 1
ATOM 1470 O O . VAL A 1 184 ? 7.886 3.503 -14.760 1.00 93.62 184 VAL A O 1
ATOM 1473 N N . LYS A 1 185 ? 7.006 1.765 -15.874 1.00 94.81 185 LYS A N 1
ATOM 1474 C CA . LYS A 1 185 ? 5.774 1.665 -15.096 1.00 94.81 185 LYS A CA 1
ATOM 1475 C C . LYS A 1 185 ? 5.887 0.531 -14.090 1.00 94.81 185 LYS A C 1
ATOM 1477 O O . LYS A 1 185 ? 6.159 -0.596 -14.498 1.00 94.81 185 LYS A O 1
ATOM 1482 N N . ALA A 1 186 ? 5.584 0.804 -12.827 1.00 96.06 186 ALA A N 1
ATOM 1483 C CA . ALA A 1 186 ? 5.302 -0.203 -11.808 1.00 96.06 186 ALA A CA 1
ATOM 1484 C C . ALA A 1 186 ? 3.861 -0.077 -11.309 1.00 96.06 186 ALA A C 1
ATOM 1486 O O . ALA A 1 186 ? 3.348 1.031 -11.164 1.00 96.06 186 ALA A O 1
ATOM 1487 N N . HIS A 1 187 ? 3.219 -1.211 -11.044 1.00 95.81 187 HIS A N 1
ATOM 1488 C CA . HIS A 1 187 ? 1.915 -1.304 -10.394 1.00 95.81 187 HIS A CA 1
ATOM 1489 C C . HIS A 1 187 ? 2.023 -2.269 -9.218 1.00 95.81 187 HIS A C 1
ATOM 1491 O O . HIS A 1 187 ? 2.150 -3.478 -9.427 1.00 95.81 187 HIS A O 1
ATOM 1497 N N . ILE A 1 188 ? 1.999 -1.729 -8.002 1.00 95.25 188 ILE A N 1
ATOM 1498 C CA . ILE A 1 188 ? 2.032 -2.507 -6.767 1.00 95.25 188 ILE A CA 1
ATOM 1499 C C . ILE A 1 188 ? 0.621 -2.628 -6.198 1.00 95.25 188 ILE A C 1
ATOM 1501 O O . ILE A 1 188 ? -0.091 -1.633 -6.075 1.00 95.25 188 ILE A O 1
ATOM 1505 N N . VAL A 1 189 ? 0.232 -3.854 -5.849 1.00 95.19 189 VAL A N 1
ATOM 1506 C CA . VAL A 1 189 ? -1.017 -4.135 -5.139 1.00 95.19 189 VAL A CA 1
ATOM 1507 C C . VAL A 1 189 ? -0.729 -5.046 -3.955 1.00 95.19 189 VAL A C 1
ATOM 1509 O O . VAL A 1 189 ? 0.066 -5.989 -4.050 1.00 95.19 189 VAL A O 1
ATOM 1512 N N . GLY A 1 190 ? -1.378 -4.774 -2.832 1.00 94.69 190 GLY A N 1
ATOM 1513 C CA . GLY A 1 190 ? -1.275 -5.598 -1.641 1.00 94.69 190 GLY A CA 1
ATOM 1514 C C . GLY A 1 190 ? -2.135 -5.092 -0.498 1.00 94.69 190 GLY A C 1
ATOM 1515 O O . GLY A 1 190 ? -2.971 -4.207 -0.670 1.00 94.69 190 GLY A O 1
ATOM 1516 N N . PHE A 1 191 ? -1.911 -5.670 0.675 1.00 94.44 191 PHE A N 1
ATOM 1517 C CA . PHE A 1 191 ? -2.647 -5.353 1.892 1.00 94.44 191 PHE A CA 1
ATOM 1518 C C . PHE A 1 191 ? -1.676 -5.169 3.054 1.00 94.44 191 PHE A C 1
ATOM 1520 O O . PHE A 1 191 ? -0.802 -6.011 3.285 1.00 94.44 191 PHE A O 1
ATOM 1527 N N . ALA A 1 192 ? -1.831 -4.064 3.778 1.00 94.88 192 ALA A N 1
ATOM 1528 C CA . ALA A 1 192 ? -1.136 -3.811 5.031 1.00 94.88 192 ALA A CA 1
ATOM 1529 C C . ALA A 1 192 ? -2.101 -4.078 6.190 1.00 94.88 192 ALA A C 1
ATOM 1531 O O . ALA A 1 192 ? -3.124 -3.406 6.311 1.00 94.88 192 ALA A O 1
ATOM 1532 N N . ASN A 1 193 ? -1.776 -5.064 7.024 1.00 94.88 193 ASN A N 1
ATOM 1533 C CA . ASN A 1 193 ? -2.579 -5.443 8.180 1.00 94.88 193 ASN A CA 1
ATOM 1534 C C . ASN A 1 193 ? -1.964 -4.844 9.437 1.00 94.88 193 ASN A C 1
ATOM 1536 O O . ASN A 1 193 ? -0.804 -5.114 9.762 1.00 94.88 193 ASN A O 1
ATOM 1540 N N . PHE A 1 194 ? -2.746 -4.044 10.143 1.00 94.81 194 PHE A N 1
ATOM 1541 C CA . PHE A 1 194 ? -2.360 -3.368 11.368 1.00 94.81 194 PHE A CA 1
ATOM 1542 C C . PHE A 1 194 ? -3.112 -3.949 12.552 1.00 94.81 194 PHE A C 1
ATOM 1544 O O . PHE A 1 194 ? -4.266 -4.363 12.428 1.00 94.81 194 PHE A O 1
ATOM 1551 N N . ARG A 1 195 ? -2.472 -3.909 13.719 1.00 93.81 195 ARG A N 1
ATOM 1552 C CA . ARG A 1 195 ? -3.130 -4.170 14.994 1.00 93.81 195 ARG A CA 1
ATOM 1553 C C . ARG A 1 195 ? -2.571 -3.264 16.067 1.00 93.81 195 ARG A C 1
ATOM 1555 O O . ARG A 1 195 ? -1.365 -3.229 16.290 1.00 93.81 195 ARG A O 1
ATOM 1562 N N . TYR A 1 196 ? -3.453 -2.542 16.739 1.00 90.56 196 TYR A N 1
ATOM 1563 C CA . TYR A 1 196 ? -3.069 -1.598 17.779 1.00 90.56 196 TYR A CA 1
ATOM 1564 C C . TYR A 1 196 ? -4.159 -1.469 18.833 1.00 90.56 196 TYR A C 1
ATOM 1566 O O . TYR A 1 196 ? -5.332 -1.721 18.575 1.00 90.56 196 TYR A O 1
ATOM 1574 N N . THR A 1 197 ? -3.761 -1.051 20.028 1.00 88.25 197 THR A N 1
ATOM 1575 C CA . THR A 1 197 ? -4.691 -0.649 21.081 1.00 88.25 197 THR A CA 1
ATOM 1576 C C . THR A 1 197 ? -4.847 0.860 21.031 1.00 88.25 197 THR A C 1
ATOM 1578 O O . THR A 1 197 ? -3.863 1.596 21.130 1.00 88.25 197 THR A O 1
ATOM 1581 N N . HIS A 1 198 ? -6.074 1.330 20.840 1.00 82.12 198 HIS A N 1
ATOM 1582 C CA . HIS A 1 198 ? -6.351 2.750 20.732 1.00 82.12 198 HIS A CA 1
ATOM 1583 C C . HIS A 1 198 ? -6.102 3.431 22.089 1.00 82.12 198 HIS A C 1
ATOM 1585 O O . HIS A 1 198 ? -6.728 3.057 23.083 1.00 82.12 198 HIS A O 1
ATOM 1591 N N . PRO A 1 199 ? -5.219 4.442 22.176 1.00 77.44 199 PRO A N 1
ATOM 1592 C CA . PRO A 1 199 ? -4.770 4.975 23.461 1.00 77.44 199 PRO A CA 1
ATOM 1593 C C . PRO A 1 199 ? -5.873 5.694 24.246 1.00 77.44 199 PRO A C 1
ATOM 1595 O O . PRO A 1 199 ? -5.793 5.762 25.467 1.00 77.44 199 PRO A O 1
ATOM 1598 N N . SER A 1 200 ? -6.896 6.234 23.572 1.00 76.19 200 SER A N 1
ATOM 1599 C CA . SER A 1 200 ? -8.007 6.920 24.249 1.00 76.19 200 SER A CA 1
ATOM 1600 C C . SER A 1 200 ? -9.160 6.004 24.656 1.00 76.19 200 SER A C 1
ATOM 1602 O O . SER A 1 200 ? -9.875 6.344 25.593 1.00 76.19 200 SER A O 1
ATOM 1604 N N . THR A 1 201 ? -9.366 4.874 23.970 1.00 79.62 201 THR A N 1
ATOM 1605 C CA . THR A 1 201 ? -10.526 3.993 24.205 1.00 79.62 201 THR A CA 1
ATOM 1606 C C . THR A 1 201 ? -10.133 2.675 24.871 1.00 79.62 201 THR A C 1
ATOM 1608 O O . THR A 1 201 ? -10.975 1.998 25.446 1.00 79.62 201 THR A O 1
ATOM 1611 N N . GLY A 1 202 ? -8.855 2.289 24.804 1.00 81.06 202 GLY A N 1
ATOM 1612 C CA . GLY A 1 202 ? -8.373 0.990 25.277 1.00 81.06 202 GLY A CA 1
ATOM 1613 C C . GLY A 1 202 ? -8.776 -0.186 24.380 1.00 81.06 202 GLY A C 1
ATOM 1614 O O . GLY A 1 202 ? -8.346 -1.309 24.626 1.00 81.06 202 GLY A O 1
ATOM 1615 N N . LEU A 1 203 ? -9.552 0.051 23.315 1.00 83.94 203 LEU A N 1
ATOM 1616 C CA . LEU A 1 203 ? -9.973 -0.997 22.390 1.00 83.94 203 LEU A CA 1
ATOM 1617 C C . LEU A 1 203 ? -8.792 -1.460 21.541 1.00 83.94 203 LEU A C 1
ATOM 1619 O O . LEU A 1 203 ? -8.083 -0.646 20.947 1.00 83.94 203 LEU A O 1
ATOM 1623 N N . THR A 1 204 ? -8.607 -2.774 21.447 1.00 88.81 204 THR A N 1
ATOM 1624 C CA . THR A 1 204 ? -7.674 -3.356 20.480 1.00 88.81 204 THR A CA 1
ATOM 1625 C C . THR A 1 204 ? -8.387 -3.547 19.158 1.00 88.81 204 THR A C 1
ATOM 1627 O O . THR A 1 204 ? -9.458 -4.143 19.101 1.00 88.81 204 THR A O 1
ATOM 1630 N N . VAL A 1 205 ? -7.791 -3.039 18.089 1.00 88.19 205 VAL A N 1
ATOM 1631 C CA . VAL A 1 205 ? -8.387 -3.030 16.758 1.00 88.19 205 VAL A CA 1
ATOM 1632 C C . VAL A 1 205 ? -7.428 -3.654 15.760 1.00 88.19 205 VAL A C 1
ATOM 1634 O O . VAL A 1 205 ? -6.207 -3.537 15.900 1.00 88.19 205 VAL A O 1
ATOM 1637 N N . SER A 1 206 ? -7.990 -4.323 14.765 1.00 91.12 206 SER A N 1
ATOM 1638 C CA . SER A 1 206 ? -7.301 -4.773 13.568 1.00 91.12 206 SER A CA 1
ATOM 1639 C C . SER A 1 206 ? -7.844 -4.007 12.372 1.00 91.12 206 SER A C 1
ATOM 1641 O O . SER A 1 206 ? -9.050 -3.770 12.271 1.00 91.12 206 SER A O 1
ATOM 1643 N N . ALA A 1 207 ? -6.944 -3.582 11.492 1.00 90.06 207 ALA A N 1
ATOM 1644 C CA . ALA A 1 207 ? -7.306 -2.860 10.288 1.00 90.06 207 ALA A CA 1
ATOM 1645 C C . ALA A 1 207 ? -6.510 -3.365 9.087 1.00 90.06 207 ALA A C 1
ATOM 1647 O O . ALA A 1 207 ? -5.282 -3.448 9.140 1.00 90.06 207 ALA A O 1
ATOM 1648 N N . THR A 1 208 ? -7.202 -3.637 7.986 1.00 92.50 208 THR A N 1
ATOM 1649 C CA . THR A 1 208 ? -6.591 -4.038 6.719 1.00 92.50 208 THR A CA 1
ATOM 1650 C C . THR A 1 208 ? -6.717 -2.899 5.723 1.00 92.50 208 THR A C 1
ATOM 1652 O O . THR A 1 208 ? -7.808 -2.575 5.253 1.00 92.50 208 THR A O 1
ATOM 1655 N N . VAL A 1 209 ? -5.580 -2.287 5.397 1.00 91.31 209 VAL A N 1
ATOM 1656 C CA . VAL A 1 209 ? -5.499 -1.180 4.443 1.00 91.31 209 VAL A CA 1
ATOM 1657 C C . VAL A 1 209 ? -5.082 -1.717 3.072 1.00 91.31 209 VAL A C 1
ATOM 1659 O O . VAL A 1 209 ? -3.970 -2.249 2.944 1.00 91.31 209 VAL A O 1
ATOM 1662 N N . PRO A 1 210 ? -5.933 -1.589 2.037 1.00 91.31 210 PRO A N 1
ATOM 1663 C CA . PRO A 1 210 ? -5.552 -1.941 0.682 1.00 91.31 210 PRO A CA 1
ATOM 1664 C C . PRO A 1 210 ? -4.546 -0.930 0.137 1.00 91.31 210 PRO A C 1
ATOM 1666 O O . PRO A 1 210 ? -4.636 0.276 0.367 1.00 91.31 210 PRO A O 1
ATOM 1669 N N . VAL A 1 211 ? -3.592 -1.440 -0.627 1.00 91.25 211 VAL A N 1
ATOM 1670 C CA . VAL A 1 211 ? -2.605 -0.651 -1.350 1.00 91.25 211 VAL A CA 1
ATOM 1671 C C . VAL A 1 211 ? -2.749 -0.977 -2.823 1.00 91.25 211 VAL A C 1
ATOM 1673 O O . VAL A 1 211 ? -2.624 -2.136 -3.208 1.00 91.25 211 VAL A O 1
ATOM 1676 N N . ASP A 1 212 ? -2.998 0.045 -3.630 1.00 91.81 212 ASP A N 1
ATOM 1677 C CA . ASP A 1 212 ? -3.047 -0.023 -5.087 1.00 91.81 212 ASP A CA 1
ATOM 1678 C C . ASP A 1 212 ? -2.387 1.252 -5.614 1.00 91.81 212 ASP A C 1
ATOM 1680 O O . ASP A 1 212 ? -2.960 2.337 -5.512 1.00 91.81 212 ASP A O 1
ATOM 1684 N N . HIS A 1 213 ? -1.141 1.138 -6.081 1.00 92.56 213 HIS A N 1
ATOM 1685 C CA . HIS A 1 213 ? -0.380 2.297 -6.545 1.00 92.56 213 HIS A CA 1
ATOM 1686 C C . HIS A 1 213 ? 0.332 2.048 -7.861 1.00 92.56 213 HIS A C 1
ATOM 1688 O O . HIS A 1 213 ? 0.979 1.015 -8.066 1.00 92.56 213 HIS A O 1
ATOM 1694 N N . ILE A 1 214 ? 0.266 3.041 -8.742 1.00 93.38 214 ILE A N 1
ATOM 1695 C CA . ILE A 1 214 ? 0.993 3.067 -10.004 1.00 93.38 214 ILE A CA 1
ATOM 1696 C C . ILE A 1 214 ? 2.073 4.140 -9.929 1.00 93.38 214 ILE A C 1
ATOM 1698 O O . ILE A 1 214 ? 1.825 5.287 -9.571 1.00 93.38 214 ILE A O 1
ATOM 1702 N N . THR A 1 215 ? 3.289 3.794 -10.336 1.00 93.56 215 THR A N 1
ATOM 1703 C CA . THR A 1 215 ? 4.365 4.772 -10.517 1.00 93.56 215 THR A CA 1
ATOM 1704 C C . THR A 1 215 ? 4.956 4.684 -11.901 1.00 93.56 215 THR A C 1
ATOM 1706 O O . THR A 1 215 ? 5.107 3.600 -12.465 1.00 93.56 215 THR A O 1
ATOM 1709 N N . LEU A 1 216 ? 5.274 5.853 -12.438 1.00 92.19 216 LEU A N 1
ATOM 1710 C CA . LEU A 1 216 ? 5.918 6.056 -13.717 1.00 92.19 216 LEU A CA 1
ATOM 1711 C C . LEU A 1 216 ? 7.218 6.812 -13.462 1.00 92.19 216 LEU A C 1
ATOM 1713 O O . LEU A 1 216 ? 7.164 7.954 -13.021 1.00 92.19 216 LEU A O 1
ATOM 1717 N N . TRP A 1 217 ? 8.365 6.197 -13.734 1.00 91.56 217 TRP A N 1
ATOM 1718 C CA . TRP A 1 217 ? 9.656 6.887 -13.704 1.00 91.56 217 TRP A CA 1
ATOM 1719 C C . TRP A 1 217 ? 10.133 7.153 -15.121 1.00 91.56 217 TRP A C 1
ATOM 1721 O O . TRP A 1 217 ? 10.138 6.228 -15.942 1.00 91.56 217 TRP A O 1
ATOM 1731 N N . ALA A 1 218 ? 10.539 8.388 -15.406 1.00 87.38 218 ALA A N 1
ATOM 1732 C CA . ALA A 1 218 ? 11.236 8.691 -16.649 1.00 87.38 218 ALA A CA 1
ATOM 1733 C C . ALA A 1 218 ? 12.553 7.900 -16.720 1.00 87.38 218 ALA A C 1
ATOM 1735 O O . ALA A 1 218 ? 13.213 7.643 -15.707 1.00 87.38 218 ALA A O 1
ATOM 1736 N N . THR A 1 219 ? 12.919 7.442 -17.917 1.00 80.19 219 THR A N 1
ATOM 1737 C CA . THR A 1 219 ? 14.126 6.624 -18.076 1.00 80.19 219 THR A CA 1
ATOM 1738 C C . THR A 1 219 ? 15.422 7.440 -18.049 1.00 80.19 219 THR A C 1
ATOM 1740 O O . THR A 1 219 ? 16.464 6.885 -17.686 1.00 80.19 219 THR A O 1
ATOM 1743 N N . GLU A 1 220 ? 15.331 8.749 -18.299 1.00 70.25 220 GLU A N 1
ATOM 1744 C CA . GLU A 1 220 ? 16.416 9.747 -18.250 1.00 70.25 220 GLU A CA 1
ATOM 1745 C C . GLU A 1 220 ? 16.978 9.937 -16.831 1.00 70.25 220 GLU A C 1
ATOM 1747 O O . GLU A 1 220 ? 16.193 9.984 -15.858 1.00 70.25 220 GLU A O 1
#

Sequence (220 aa):
MMKRIRITALFTLIVSCLLFNPHAAFAENRDEQTYISTSDYIDAVTNEYKRFGIEFEVVGDQESEAKLTVGDLNREIEQIREASRQAALATVDIVDLDQNQNQQVFRAMPYSKEYTKTIRATSVPALAYADITYVVQATVNAQTGTLISINNAYSYVSYAVNLESWQQTKLDTSRTYLYGNEFVKAHIVGFANFRYTHPSTGLTVSATVPVDHITLWATE

Organism: NCBI:txid1720204

Radius of gyration: 23.59 Å; Cα contacts (8 Å, |Δi|>4): 410; chains: 1; bounding box: 56×29×77 Å

Nearest PDB structures (foldseek):
  5tu8-assembly1_A  TM=7.424E-01  e=2.075E-01  Staphylococcus epidermidis RP62A
  5tu8-assembly2_B  TM=5.725E-01  e=3.036E-01  Staphylococcus epidermidis RP62A
  5tu9-assembly2_B  TM=5.101E-01  e=5.831E-01  Staphylococcus epidermidis RP62A
  7q05-assembly1_A  TM=3.145E-01  e=1.730E+00  Comamonas sp.
  7vju-assembly1_F  TM=2.104E-01  e=2.397E+00  Comamonas testosteroni KF-1

Solvent-accessible surface area (backbone atoms only — not comparable to full-atom values): 13136 Å² total; per-residue (Å²): 137,89,81,86,83,84,88,76,85,92,88,85,80,75,84,74,73,78,66,85,64,92,76,86,72,85,82,83,92,72,64,47,82,42,73,50,55,50,64,61,49,51,53,53,51,38,57,55,38,48,76,75,63,26,51,62,46,76,56,74,73,78,68,45,89,42,91,44,28,48,44,58,51,53,52,50,54,49,46,44,51,52,47,48,53,60,49,66,70,58,37,65,47,79,46,72,84,81,86,79,79,91,60,94,71,94,68,87,45,78,45,82,47,78,47,76,50,73,48,70,53,59,72,38,83,99,62,24,35,35,34,41,32,36,40,39,35,29,33,30,22,75,70,71,34,40,76,74,46,79,76,51,72,54,73,48,78,78,47,69,37,44,60,76,47,78,46,78,78,43,75,50,73,47,82,48,76,57,98,91,41,58,26,45,33,38,39,41,30,31,39,42,33,29,48,48,63,41,91,80,40,67,38,33,34,37,36,40,36,70,44,68,36,35,39,32,35,45,53,104

Foldseek 3Di:
DDDDDDPDDDDPPPVPPVPDPVPPPPDDDDDQAAFDFLVNLQVLLQVLCVVLVKHKDFPDDSAFPFGDGNNNSVVSSVQQVVLSVVQVVFAEAEADDDDDDDDDDDDFDKDKDKDKDWDKFDRGPPAWIWIKMKIWIFIAGPVGLHTPGTDDIDIDTPDTHQWPDKFWPDWDWDWDDDPNFIWIKIWTWTWTWGWDQDPRGRTIMIMITIDTHMYIYTSD

Mean predicted aligned error: 11.96 Å